Protein AF-A0A2L0EQJ9-F1 (afdb_monomer_lite)

Sequence (248 aa):
MATSSDDKDRHDPGTDDTSSDEADARNAHNADDATTEGEGERRAAATAPSAPSRPTKQAGAARRAAGRKPGARPRAPAQQQSGSLGKSMILFLIIIGGLAGAFAYFGREPAGGTAGPKWKTGDKAQVEVTLVSTDIKDLACWSAEEINGRHCAFESPTKGWSKGDADDKKLLRPYTTTDRVQFLAAGLWSEPALTGKLPSARFAVKCTFTVEGRMKRPGIRWSSEGAWLDRADDWYTGLLSDCKLINP

Structure (mmCIF, N/CA/C/O backbone):
data_AF-A0A2L0EQJ9-F1
#
_entry.id   AF-A0A2L0EQJ9-F1
#
loop_
_atom_site.group_PDB
_atom_site.id
_atom_site.type_symbol
_atom_site.label_atom_id
_atom_site.label_alt_id
_atom_site.label_comp_id
_atom_site.label_asym_id
_atom_site.label_entity_id
_atom_site.label_seq_id
_atom_site.pdbx_PDB_ins_code
_atom_site.Cartn_x
_atom_site.Cartn_y
_atom_site.Cartn_z
_atom_site.occupancy
_atom_site.B_iso_or_equiv
_atom_site.auth_seq_id
_atom_site.auth_comp_id
_atom_site.auth_asym_id
_atom_site.auth_atom_id
_atom_site.pdbx_PDB_model_num
ATOM 1 N N . MET A 1 1 ? 7.958 63.776 32.027 1.00 40.69 1 MET A N 1
ATOM 2 C CA . MET A 1 1 ? 8.497 63.681 33.397 1.00 40.69 1 MET A CA 1
ATOM 3 C C . MET A 1 1 ? 8.666 62.206 33.734 1.00 40.69 1 MET A C 1
ATOM 5 O O . MET A 1 1 ? 7.702 61.478 33.564 1.00 40.69 1 MET A O 1
ATOM 9 N N . ALA A 1 2 ? 9.885 61.852 34.158 1.00 47.81 2 ALA A N 1
ATOM 10 C CA . ALA A 1 2 ? 10.366 60.643 34.847 1.00 47.81 2 ALA A CA 1
ATOM 11 C C . ALA A 1 2 ? 10.279 59.247 34.177 1.00 47.81 2 ALA A C 1
ATOM 13 O O . ALA A 1 2 ? 9.231 58.776 33.756 1.00 47.81 2 ALA A O 1
ATOM 14 N N . THR A 1 3 ? 11.453 58.611 34.154 1.00 69.62 3 THR A N 1
ATOM 15 C CA . THR A 1 3 ? 11.888 57.292 33.662 1.00 69.62 3 THR A CA 1
ATOM 16 C C . THR A 1 3 ? 12.163 56.336 34.837 1.00 69.62 3 THR A C 1
ATOM 18 O O . THR A 1 3 ? 12.564 56.840 35.881 1.00 69.62 3 THR A O 1
ATOM 21 N N . SER A 1 4 ? 12.067 55.010 34.657 1.00 58.78 4 SER A N 1
ATOM 22 C CA . SER A 1 4 ? 12.868 53.941 35.329 1.00 58.78 4 SER A CA 1
ATOM 23 C C . SER A 1 4 ? 12.330 52.592 34.810 1.00 58.78 4 SER A C 1
ATOM 25 O O . SER A 1 4 ? 11.119 52.412 34.847 1.00 58.78 4 SER A O 1
ATOM 27 N N . SER A 1 5 ? 13.041 51.654 34.175 1.00 63.84 5 SER A N 1
ATOM 28 C CA . SER A 1 5 ? 14.388 51.087 34.359 1.00 63.84 5 SER A CA 1
ATOM 29 C C . SER A 1 5 ? 14.567 50.421 35.722 1.00 63.84 5 SER A C 1
ATOM 31 O O . SER A 1 5 ? 14.900 51.108 36.683 1.00 63.84 5 SER A O 1
ATOM 33 N N . ASP A 1 6 ? 14.387 49.099 35.769 1.00 66.69 6 ASP A N 1
ATOM 34 C CA . ASP A 1 6 ? 14.950 48.227 36.801 1.00 66.69 6 ASP A CA 1
ATOM 35 C C . ASP A 1 6 ? 15.586 47.008 36.123 1.00 66.69 6 ASP A C 1
ATOM 37 O O . ASP A 1 6 ? 14.957 46.275 35.359 1.00 66.69 6 ASP A O 1
ATOM 41 N N . ASP A 1 7 ? 16.874 46.881 36.404 1.00 62.53 7 ASP A N 1
ATOM 42 C CA . ASP A 1 7 ? 17.888 45.981 35.879 1.00 62.53 7 ASP A CA 1
ATOM 43 C C . ASP A 1 7 ? 18.586 45.444 37.138 1.00 62.53 7 ASP A C 1
ATOM 45 O O . ASP A 1 7 ? 19.053 46.263 37.940 1.00 62.53 7 ASP A O 1
ATOM 49 N N . LYS A 1 8 ? 18.582 44.122 37.394 1.00 62.00 8 LYS A N 1
ATOM 50 C CA . LYS A 1 8 ? 19.511 43.514 38.369 1.00 62.00 8 LYS A CA 1
ATOM 51 C C . LYS A 1 8 ? 19.626 41.983 38.320 1.00 62.00 8 LYS A C 1
ATOM 53 O O . LYS A 1 8 ? 18.795 41.257 38.857 1.00 62.00 8 LYS A O 1
ATOM 58 N N . ASP A 1 9 ? 20.720 41.545 37.701 1.00 58.91 9 ASP A N 1
ATOM 59 C CA . ASP A 1 9 ? 21.783 40.659 38.215 1.00 58.91 9 ASP A CA 1
ATOM 60 C C . ASP A 1 9 ? 21.461 39.451 39.124 1.00 58.91 9 ASP A C 1
ATOM 62 O O . ASP A 1 9 ? 21.072 39.614 40.281 1.00 58.91 9 ASP A O 1
ATOM 66 N N . ARG A 1 10 ? 21.882 38.251 38.683 1.00 57.88 10 ARG A N 1
ATOM 67 C CA . ARG A 1 10 ? 23.033 37.457 39.218 1.00 57.88 10 ARG A CA 1
ATOM 68 C C . ARG A 1 10 ? 22.971 36.020 38.663 1.00 57.88 10 ARG A C 1
ATOM 70 O O . ARG A 1 10 ? 21.960 35.358 38.829 1.00 57.88 10 ARG A O 1
ATOM 77 N N . HIS A 1 11 ? 23.902 35.561 37.822 1.00 51.22 11 HIS A N 1
ATOM 78 C CA . HIS A 1 11 ? 25.264 35.070 38.113 1.00 51.22 11 HIS A CA 1
ATOM 79 C C . HIS A 1 11 ? 25.293 33.815 39.005 1.00 51.22 11 HIS A C 1
ATOM 81 O O . HIS A 1 11 ? 25.184 33.931 40.222 1.00 51.22 11 HIS A O 1
ATOM 87 N N . ASP A 1 12 ? 25.506 32.650 38.383 1.00 53.62 12 ASP A N 1
ATOM 88 C CA . ASP A 1 12 ? 25.973 31.422 39.037 1.00 53.62 12 ASP A CA 1
ATOM 89 C C . ASP A 1 12 ? 27.193 30.883 38.256 1.00 53.62 12 ASP A C 1
ATOM 91 O O . ASP A 1 12 ? 27.036 30.386 37.134 1.00 53.62 12 ASP A O 1
ATOM 95 N N . PRO A 1 13 ? 28.421 31.110 38.759 1.00 60.44 13 PRO A N 1
ATOM 96 C CA . PRO A 1 13 ? 29.646 30.498 38.269 1.00 60.44 13 PRO A CA 1
ATOM 97 C C . PRO A 1 13 ? 30.173 29.439 39.257 1.00 60.44 13 PRO A C 1
ATOM 99 O O . PRO A 1 13 ? 30.258 29.691 40.457 1.00 60.44 13 PRO A O 1
ATOM 102 N N . GLY A 1 14 ? 30.651 28.307 38.741 1.00 50.22 14 GLY A N 1
ATOM 103 C CA . GLY A 1 14 ? 31.496 27.367 39.495 1.00 50.22 14 GLY A CA 1
ATOM 104 C C . GLY A 1 14 ? 31.258 25.919 39.065 1.00 50.22 14 GLY A C 1
ATOM 105 O O . GLY A 1 14 ? 30.201 25.372 39.348 1.00 50.22 14 GLY A O 1
ATOM 106 N N . THR A 1 15 ? 32.055 25.362 38.147 1.00 52.75 15 THR A N 1
ATOM 107 C CA . THR A 1 15 ? 33.346 24.669 38.385 1.00 52.75 15 THR A CA 1
ATOM 108 C C . THR A 1 15 ? 33.193 23.383 39.195 1.00 52.75 15 THR A C 1
ATOM 110 O O . THR A 1 15 ? 32.779 23.428 40.345 1.00 52.75 15 THR A O 1
ATOM 113 N N . ASP A 1 16 ? 33.550 22.243 38.596 1.00 52.69 16 ASP A N 1
ATOM 114 C CA . ASP A 1 16 ? 34.792 21.560 38.975 1.00 52.69 16 ASP A CA 1
ATOM 115 C C . ASP A 1 16 ? 35.167 20.476 37.950 1.00 52.69 16 ASP A C 1
ATOM 117 O O . ASP A 1 16 ? 34.450 19.506 37.706 1.00 52.69 16 ASP A O 1
ATOM 121 N N . ASP A 1 17 ? 36.323 20.717 37.334 1.00 53.06 17 ASP A N 1
ATOM 122 C CA . ASP A 1 17 ? 37.172 19.757 36.644 1.00 53.06 17 ASP A CA 1
ATOM 123 C C . ASP A 1 17 ? 37.787 18.750 37.638 1.00 53.06 17 ASP A C 1
ATOM 125 O O . ASP A 1 17 ? 37.884 19.008 38.839 1.00 53.06 17 ASP A O 1
ATOM 129 N N . THR A 1 18 ? 38.405 17.709 37.068 1.00 47.97 18 THR A N 1
ATOM 130 C CA . THR A 1 18 ? 39.566 16.937 37.576 1.00 47.97 18 THR A CA 1
ATOM 131 C C . THR A 1 18 ? 39.289 15.541 38.161 1.00 47.97 18 THR A C 1
ATOM 133 O O . THR A 1 18 ? 39.035 15.381 39.348 1.00 47.97 18 THR A O 1
ATOM 136 N N . SER A 1 19 ? 39.536 14.503 37.351 1.00 51.50 19 SER A N 1
ATOM 137 C CA . SER A 1 19 ? 40.609 13.541 37.661 1.00 51.50 19 SER A CA 1
ATOM 138 C C . SER A 1 19 ? 41.071 12.815 36.392 1.00 51.50 19 SER A C 1
ATOM 140 O O . SER A 1 19 ? 40.348 11.998 35.818 1.00 51.50 19 SER A O 1
ATOM 142 N N . SER A 1 20 ? 42.284 13.156 35.970 1.00 57.66 20 SER A N 1
ATOM 143 C CA . SER A 1 20 ? 43.160 12.358 35.113 1.00 57.66 20 SER A CA 1
ATOM 144 C C . SER A 1 20 ? 43.755 11.179 35.901 1.00 57.66 20 SER A C 1
ATOM 146 O O . SER A 1 20 ? 43.539 11.090 37.108 1.00 57.66 20 SER A O 1
ATOM 148 N N . ASP A 1 21 ? 44.551 10.363 35.199 1.00 50.53 21 ASP A N 1
ATOM 149 C CA . ASP A 1 21 ? 45.479 9.316 35.678 1.00 50.53 21 ASP A CA 1
ATOM 150 C C . ASP A 1 21 ? 44.894 7.893 35.624 1.00 50.53 21 ASP A C 1
ATOM 152 O O . ASP A 1 21 ? 43.773 7.639 36.042 1.00 50.53 21 ASP A O 1
ATOM 156 N N . GLU A 1 22 ? 45.576 6.859 35.140 1.00 51.00 22 GLU A N 1
ATOM 157 C CA . GLU A 1 22 ? 46.773 6.715 34.315 1.00 51.00 22 GLU A CA 1
ATOM 158 C C . GLU A 1 22 ? 46.780 5.249 33.833 1.00 51.00 22 GLU A C 1
ATOM 160 O O . GLU A 1 22 ? 46.111 4.386 34.398 1.00 51.00 22 GLU A O 1
ATOM 165 N N . ALA A 1 23 ? 47.529 5.013 32.761 1.00 49.38 23 ALA A N 1
ATOM 166 C CA . ALA A 1 23 ? 48.146 3.767 32.318 1.00 49.38 23 ALA A CA 1
ATOM 167 C C . ALA A 1 23 ? 47.854 2.448 33.073 1.00 49.38 23 ALA A C 1
ATOM 169 O O . ALA A 1 23 ? 48.249 2.271 34.221 1.00 49.38 23 ALA A O 1
ATOM 170 N N . ASP A 1 24 ? 47.436 1.427 32.316 1.00 52.66 24 ASP A N 1
ATOM 171 C CA . ASP A 1 24 ? 48.115 0.139 32.447 1.00 52.66 24 ASP A CA 1
ATOM 172 C C . ASP A 1 24 ? 48.315 -0.538 31.091 1.00 52.66 24 ASP A C 1
ATOM 174 O O . ASP A 1 24 ? 47.434 -0.607 30.230 1.00 52.66 24 ASP A O 1
ATOM 178 N N . ALA A 1 25 ? 49.551 -0.970 30.892 1.00 53.16 25 ALA A N 1
ATOM 179 C CA . ALA A 1 25 ? 50.074 -1.542 29.674 1.00 53.16 25 ALA A CA 1
ATOM 180 C C . ALA A 1 25 ? 50.278 -3.050 29.859 1.00 53.16 25 ALA A C 1
ATOM 182 O O . ALA A 1 25 ? 50.540 -3.522 30.957 1.00 53.16 25 ALA A O 1
ATOM 183 N N . ARG A 1 26 ? 50.355 -3.749 28.719 1.00 48.38 26 ARG A N 1
ATOM 184 C CA . ARG A 1 26 ? 50.925 -5.097 28.519 1.00 48.38 26 ARG A CA 1
ATOM 185 C C . ARG A 1 26 ? 49.984 -6.272 28.812 1.00 48.38 26 ARG A C 1
ATOM 187 O O . ARG A 1 26 ? 49.865 -6.740 29.934 1.00 48.38 26 ARG A O 1
ATOM 194 N N . ASN A 1 27 ? 49.537 -6.919 27.736 1.00 49.50 27 ASN A N 1
ATOM 195 C CA . ASN A 1 27 ? 50.067 -8.259 27.491 1.00 49.50 27 ASN A CA 1
ATOM 196 C C . ASN A 1 27 ? 50.068 -8.597 25.995 1.00 49.50 27 ASN A C 1
ATOM 198 O O . ASN A 1 27 ? 49.025 -8.753 25.365 1.00 49.50 27 ASN A O 1
ATOM 202 N N . ALA A 1 28 ? 51.274 -8.687 25.444 1.00 52.41 28 ALA A N 1
ATOM 203 C CA . ALA A 1 28 ? 51.570 -9.289 24.159 1.00 52.41 28 ALA A CA 1
ATOM 204 C C . ALA A 1 28 ? 52.275 -10.617 24.445 1.00 52.41 28 ALA A C 1
ATOM 206 O O . ALA A 1 28 ? 53.326 -10.597 25.074 1.00 52.41 28 ALA A O 1
ATOM 207 N N . HIS A 1 29 ? 51.675 -11.729 24.018 1.00 49.00 29 HIS A N 1
ATOM 208 C CA . HIS A 1 29 ? 52.313 -12.923 23.446 1.00 49.00 29 HIS A CA 1
ATOM 209 C C . HIS A 1 29 ? 51.374 -14.125 23.578 1.00 49.00 29 HIS A C 1
ATOM 211 O O . HIS A 1 29 ? 51.118 -14.611 24.672 1.00 49.00 29 HIS A O 1
ATOM 217 N N . ASN A 1 30 ? 50.887 -14.612 22.441 1.00 49.47 30 ASN A N 1
ATOM 218 C CA . ASN A 1 30 ? 51.245 -15.946 21.969 1.00 49.47 30 ASN A CA 1
ATOM 219 C C . ASN A 1 30 ? 50.987 -15.981 20.460 1.00 49.47 30 ASN A C 1
ATOM 221 O O . ASN A 1 30 ? 49.848 -15.987 19.996 1.00 49.47 30 ASN A O 1
ATOM 225 N N . ALA A 1 31 ? 52.092 -15.873 19.724 1.00 51.72 31 ALA A N 1
ATOM 226 C CA . ALA A 1 31 ? 52.231 -16.453 18.401 1.00 51.72 31 ALA A CA 1
ATOM 227 C C . ALA A 1 31 ? 52.540 -17.951 18.578 1.00 51.72 31 ALA A C 1
ATOM 229 O O . ALA A 1 31 ? 52.795 -18.379 19.704 1.00 51.72 31 ALA A O 1
ATOM 230 N N . ASP A 1 32 ? 52.563 -18.673 17.457 1.00 48.16 32 ASP A N 1
ATOM 231 C CA . ASP A 1 32 ? 52.900 -20.097 17.301 1.00 48.16 32 ASP A CA 1
ATOM 232 C C . ASP A 1 32 ? 51.659 -20.998 17.498 1.00 48.16 32 ASP A C 1
ATOM 234 O O . ASP A 1 32 ? 50.932 -20.878 18.476 1.00 48.16 32 ASP A O 1
ATOM 238 N N . ASP A 1 33 ? 51.281 -21.926 16.622 1.00 44.38 33 ASP A N 1
ATOM 239 C CA . ASP A 1 33 ? 51.911 -22.525 15.447 1.00 44.38 33 ASP A CA 1
ATOM 240 C C . ASP A 1 33 ? 50.846 -23.422 14.760 1.00 44.38 33 ASP A C 1
ATOM 242 O O . ASP A 1 33 ? 49.783 -23.676 15.331 1.00 44.38 33 ASP A O 1
ATOM 246 N N . ALA A 1 34 ? 51.192 -23.977 13.599 1.00 50.22 34 ALA A N 1
ATOM 247 C CA . ALA A 1 34 ? 50.579 -25.118 12.911 1.00 50.22 34 ALA A CA 1
ATOM 248 C C . ALA A 1 34 ? 49.456 -24.831 11.896 1.00 50.22 34 ALA A C 1
ATOM 250 O O . ALA A 1 34 ? 48.262 -25.049 12.102 1.00 50.22 34 ALA A O 1
ATOM 251 N N . THR A 1 35 ? 49.918 -24.442 10.708 1.00 45.31 35 THR A N 1
ATOM 252 C CA . THR A 1 35 ? 49.674 -25.170 9.451 1.00 45.31 35 THR A CA 1
ATOM 253 C C . THR A 1 35 ? 48.881 -26.480 9.573 1.00 45.31 35 THR A C 1
ATOM 255 O O . THR A 1 35 ? 49.312 -27.453 10.188 1.00 45.31 35 THR A O 1
ATOM 258 N N . THR A 1 36 ? 47.770 -26.578 8.844 1.00 43.69 36 THR A N 1
ATOM 259 C CA . THR A 1 36 ? 47.333 -27.858 8.272 1.00 43.69 36 THR A CA 1
ATOM 260 C C . THR A 1 36 ? 46.805 -27.601 6.870 1.00 43.69 36 THR A C 1
ATOM 262 O O . THR A 1 36 ? 45.656 -27.214 6.664 1.00 43.69 36 THR A O 1
ATOM 265 N N . GLU A 1 37 ? 47.697 -27.798 5.904 1.00 45.12 37 GLU A N 1
ATOM 266 C CA . GLU A 1 37 ? 47.323 -28.173 4.550 1.00 45.12 37 GLU A CA 1
ATOM 267 C C . GLU A 1 37 ? 46.537 -29.486 4.621 1.00 45.12 37 GLU A C 1
ATOM 269 O O . GLU A 1 37 ? 46.950 -30.451 5.264 1.00 45.12 37 GLU A O 1
ATOM 274 N N . GLY A 1 38 ? 45.376 -29.500 3.979 1.00 39.81 38 GLY A N 1
ATOM 275 C CA . GLY A 1 38 ? 44.508 -30.661 3.866 1.00 39.81 38 GLY A CA 1
ATOM 276 C C . GLY A 1 38 ? 43.953 -30.748 2.456 1.00 39.81 38 GLY A C 1
ATOM 277 O O . GLY A 1 38 ? 42.745 -30.644 2.257 1.00 39.81 38 GLY A O 1
ATOM 278 N N . GLU A 1 39 ? 44.842 -30.921 1.475 1.00 43.06 39 GLU A N 1
ATOM 279 C CA . GLU A 1 39 ? 44.486 -31.579 0.219 1.00 43.06 39 GLU A CA 1
ATOM 280 C C . GLU A 1 39 ? 43.974 -32.987 0.548 1.00 43.06 39 GLU A C 1
ATOM 282 O O . GLU A 1 39 ? 44.702 -33.861 1.016 1.00 43.06 39 GLU A O 1
ATOM 287 N N . GLY A 1 40 ? 42.680 -33.184 0.323 1.00 38.41 40 GLY A N 1
ATOM 288 C CA . GLY A 1 40 ? 41.972 -34.443 0.502 1.00 38.41 40 GLY A CA 1
ATOM 289 C C . GLY A 1 40 ? 41.034 -34.686 -0.669 1.00 38.41 40 GLY A C 1
ATOM 290 O O . GLY A 1 40 ? 39.828 -34.843 -0.501 1.00 38.41 40 GLY A O 1
ATOM 291 N N . GLU A 1 41 ? 41.586 -34.688 -1.879 1.00 46.84 41 GLU A N 1
ATOM 292 C CA . GLU A 1 41 ? 40.913 -35.195 -3.064 1.00 46.84 41 GLU A CA 1
ATOM 293 C C . GLU A 1 41 ? 40.793 -36.726 -2.963 1.00 46.84 41 GLU A C 1
ATOM 295 O O . GLU A 1 41 ? 41.785 -37.438 -3.107 1.00 46.84 41 GLU A O 1
ATOM 300 N N . ARG A 1 42 ? 39.576 -37.247 -2.728 1.00 48.44 42 ARG A N 1
ATOM 301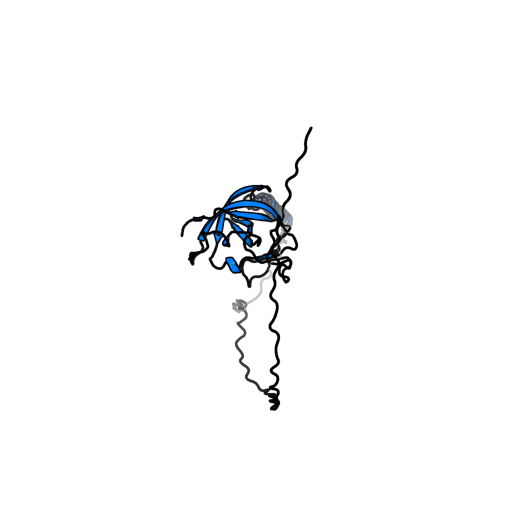 C CA . ARG A 1 42 ? 39.040 -38.450 -3.405 1.00 48.44 42 ARG A CA 1
ATOM 302 C C . ARG A 1 42 ? 37.597 -38.783 -3.002 1.00 48.44 42 ARG A C 1
ATOM 304 O O . ARG A 1 42 ? 37.323 -39.314 -1.936 1.00 48.44 42 ARG A O 1
ATOM 311 N N . ARG A 1 43 ? 36.719 -38.574 -3.989 1.00 47.16 43 ARG A N 1
ATOM 312 C CA . ARG A 1 43 ? 35.639 -39.466 -4.459 1.00 47.16 43 ARG A CA 1
ATOM 313 C C . ARG A 1 43 ? 34.767 -40.177 -3.412 1.00 47.16 43 ARG A C 1
ATOM 315 O O . ARG A 1 43 ? 35.119 -41.247 -2.932 1.00 47.16 43 ARG A O 1
ATOM 322 N N . ALA A 1 44 ? 33.497 -39.778 -3.386 1.00 45.72 44 ALA A N 1
ATOM 323 C CA . ALA A 1 44 ? 32.407 -40.729 -3.592 1.00 45.72 44 ALA A CA 1
ATOM 324 C C . ALA A 1 44 ? 31.263 -40.061 -4.366 1.00 45.72 44 ALA A C 1
ATOM 326 O O . ALA A 1 44 ? 30.647 -39.100 -3.918 1.00 45.72 44 ALA A O 1
ATOM 327 N N . ALA A 1 45 ? 31.029 -40.579 -5.567 1.00 50.25 45 ALA A N 1
ATOM 328 C CA . ALA A 1 45 ? 29.905 -40.251 -6.416 1.00 50.25 45 ALA A CA 1
ATOM 329 C C . ALA A 1 45 ? 28.625 -40.908 -5.875 1.00 50.25 45 ALA A C 1
ATOM 331 O O . ALA A 1 45 ? 28.607 -42.108 -5.618 1.00 50.25 45 ALA A O 1
ATOM 332 N N . ALA A 1 46 ? 27.544 -40.140 -5.794 1.00 47.38 46 ALA A N 1
ATOM 333 C CA . ALA A 1 46 ? 26.169 -40.628 -5.699 1.00 47.38 46 ALA A CA 1
ATOM 334 C C . ALA A 1 46 ? 25.312 -39.617 -6.479 1.00 47.38 46 ALA A C 1
ATOM 336 O O . ALA A 1 46 ? 24.976 -38.555 -5.977 1.00 47.38 46 ALA A O 1
ATOM 337 N N . THR A 1 47 ? 25.218 -39.722 -7.805 1.00 51.94 47 THR A N 1
ATOM 338 C CA . THR A 1 47 ? 24.290 -40.590 -8.552 1.00 51.94 47 THR A CA 1
ATOM 339 C C . THR A 1 47 ? 22.917 -40.700 -7.889 1.00 51.94 47 THR A C 1
ATOM 341 O O . THR A 1 47 ? 22.696 -41.558 -7.042 1.00 51.94 47 THR A O 1
ATOM 344 N N . ALA A 1 48 ? 21.986 -39.851 -8.317 1.00 50.81 48 ALA A N 1
ATOM 345 C CA . ALA A 1 48 ? 20.552 -40.011 -8.101 1.00 50.81 48 ALA A CA 1
ATOM 346 C C . ALA A 1 48 ? 19.802 -39.325 -9.263 1.00 50.81 48 ALA A C 1
ATOM 348 O O . ALA A 1 48 ? 20.324 -38.376 -9.848 1.00 50.81 48 ALA A O 1
ATOM 349 N N . PRO A 1 49 ? 18.654 -39.864 -9.697 1.00 53.75 49 PRO A N 1
ATOM 350 C CA . PRO A 1 49 ? 18.525 -40.351 -11.067 1.00 53.75 49 PRO A CA 1
ATOM 351 C C . PRO A 1 49 ? 17.763 -39.413 -12.002 1.00 53.75 49 PRO A C 1
ATOM 353 O O . PRO A 1 49 ? 16.779 -38.779 -11.627 1.00 53.75 49 PRO A O 1
ATOM 356 N N . SER A 1 50 ? 18.171 -39.454 -13.270 1.00 54.31 50 SER A N 1
ATOM 357 C CA . SER A 1 50 ? 17.412 -39.022 -14.439 1.00 54.31 50 SER A CA 1
ATOM 358 C C . SER A 1 50 ? 15.993 -39.598 -14.409 1.00 54.31 50 SER A C 1
ATOM 360 O O . SER A 1 50 ? 15.805 -40.809 -14.536 1.00 54.31 50 SER A O 1
ATOM 362 N N . ALA A 1 51 ? 14.991 -38.732 -14.250 1.00 49.88 51 ALA A N 1
ATOM 363 C CA . ALA A 1 51 ? 13.593 -39.121 -14.362 1.00 49.88 51 ALA A CA 1
ATOM 364 C C . ALA A 1 51 ? 13.152 -39.130 -15.844 1.00 49.88 51 ALA A C 1
ATOM 366 O O . ALA A 1 51 ? 13.548 -38.252 -16.614 1.00 49.88 51 ALA A O 1
ATOM 367 N N . PRO A 1 52 ? 12.371 -40.142 -16.259 1.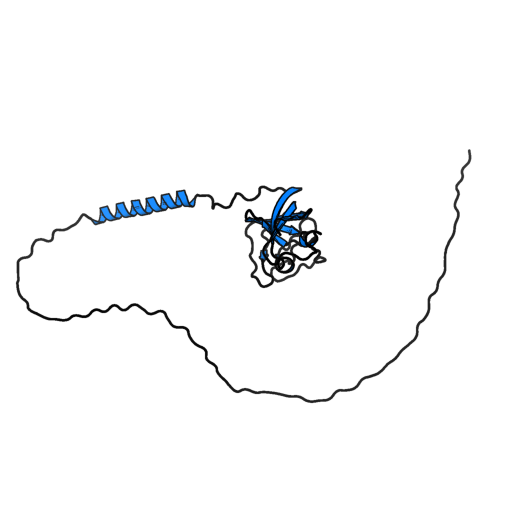00 57.34 52 PRO A N 1
ATOM 368 C CA . PRO A 1 52 ? 12.353 -40.646 -17.626 1.00 57.34 52 PRO A CA 1
ATOM 369 C C . PRO A 1 52 ? 11.415 -39.900 -18.581 1.00 57.34 52 PRO A C 1
ATOM 371 O O . PRO A 1 52 ? 10.290 -39.521 -18.253 1.00 57.34 52 PRO A O 1
ATOM 374 N N . SER A 1 53 ? 11.890 -39.802 -19.821 1.00 51.66 53 SER A N 1
ATOM 375 C CA . SER A 1 53 ? 11.172 -39.416 -21.030 1.00 51.66 53 SER A CA 1
ATOM 376 C C . SER A 1 53 ? 9.839 -40.156 -21.169 1.00 51.66 53 SER A C 1
ATOM 378 O O . SER A 1 53 ? 9.768 -41.385 -21.139 1.00 51.66 53 SER A O 1
ATOM 380 N N . ARG A 1 54 ? 8.770 -39.381 -21.352 1.00 55.53 54 ARG A N 1
ATOM 381 C CA . ARG A 1 54 ? 7.403 -39.868 -21.554 1.00 55.53 54 ARG A CA 1
ATOM 382 C C . ARG A 1 54 ? 7.305 -40.642 -22.887 1.00 55.53 54 ARG A C 1
ATOM 384 O O . ARG A 1 54 ? 7.818 -40.156 -23.895 1.00 55.53 54 ARG A O 1
ATOM 391 N N . PRO A 1 55 ? 6.654 -41.819 -22.919 1.00 58.75 55 PRO A N 1
ATOM 392 C CA . PRO A 1 55 ? 6.721 -42.744 -24.046 1.00 58.75 55 PRO A CA 1
ATOM 393 C C . PRO A 1 55 ? 5.873 -42.304 -25.245 1.00 58.75 55 PRO A C 1
ATOM 395 O O . PRO A 1 55 ? 4.681 -42.008 -25.135 1.00 58.75 55 PRO A O 1
ATOM 398 N N . THR A 1 56 ? 6.504 -42.342 -26.415 1.00 52.69 56 THR A N 1
ATOM 399 C CA . THR A 1 56 ? 5.898 -42.245 -27.743 1.00 52.69 56 THR A CA 1
ATOM 400 C C . THR A 1 56 ? 4.982 -43.447 -27.975 1.00 52.69 56 THR A C 1
ATOM 402 O O . THR A 1 56 ? 5.410 -44.600 -27.931 1.00 52.69 56 THR A O 1
ATOM 405 N N . LYS A 1 57 ? 3.700 -43.186 -28.229 1.00 59.03 57 LYS A N 1
ATOM 406 C CA . LYS A 1 57 ? 2.680 -44.206 -28.486 1.00 59.03 57 LYS A CA 1
ATOM 407 C C . LYS A 1 57 ? 2.860 -44.765 -29.906 1.00 59.03 57 LYS A C 1
ATOM 409 O O . LYS A 1 57 ? 2.326 -44.219 -30.865 1.00 59.03 57 LYS A O 1
ATOM 414 N N . GLN A 1 58 ? 3.629 -45.846 -30.039 1.00 53.31 58 GLN A N 1
ATOM 415 C CA . GLN A 1 58 ? 3.576 -46.730 -31.205 1.00 53.31 58 GLN A CA 1
ATOM 416 C C . GLN A 1 58 ? 2.285 -47.552 -31.142 1.00 53.31 58 GLN A C 1
ATOM 418 O O . GLN A 1 58 ? 2.064 -48.303 -30.196 1.00 53.31 58 GLN A O 1
ATOM 423 N N . ALA A 1 59 ? 1.451 -47.441 -32.171 1.00 52.88 59 ALA A N 1
ATOM 424 C CA . ALA A 1 59 ? 0.411 -48.416 -32.464 1.00 52.88 59 ALA A CA 1
ATOM 425 C C . ALA A 1 59 ? 0.701 -48.999 -33.848 1.00 52.88 59 ALA A C 1
ATOM 427 O O . ALA A 1 59 ? 0.290 -48.460 -34.872 1.00 52.88 59 ALA A O 1
ATOM 428 N N . GLY A 1 60 ? 1.470 -50.086 -33.860 1.00 43.00 60 GLY A N 1
ATOM 429 C CA . GLY A 1 60 ? 1.555 -51.000 -34.988 1.00 43.00 60 GLY A CA 1
ATOM 430 C C . GLY A 1 60 ? 0.551 -52.129 -34.783 1.00 43.00 60 GLY A C 1
ATOM 431 O O . GLY A 1 60 ? 0.622 -52.842 -33.787 1.00 43.00 60 GLY A O 1
ATOM 432 N N . ALA A 1 61 ? -0.363 -52.310 -35.731 1.00 53.44 61 ALA A N 1
ATOM 433 C CA . ALA A 1 61 ? -1.122 -53.543 -35.884 1.00 53.44 61 ALA A CA 1
ATOM 434 C C . ALA A 1 61 ? -0.790 -54.125 -37.259 1.00 53.44 61 ALA A C 1
ATOM 436 O O . ALA A 1 61 ? -1.161 -53.585 -38.299 1.00 53.44 61 ALA A O 1
ATOM 437 N N . ALA A 1 62 ? -0.037 -55.219 -37.242 1.00 54.16 62 ALA A N 1
ATOM 438 C CA . ALA A 1 62 ? 0.237 -56.044 -38.402 1.00 54.16 62 ALA A CA 1
ATOM 439 C C . ALA A 1 62 ? -0.960 -56.953 -38.703 1.00 54.16 62 ALA A C 1
ATOM 441 O O . ALA A 1 62 ? -1.540 -57.522 -37.781 1.00 54.16 62 ALA A O 1
ATOM 442 N N . ARG A 1 63 ? -1.242 -57.191 -39.989 1.00 54.66 63 ARG A N 1
ATOM 443 C CA . ARG A 1 63 ? -1.705 -58.492 -40.503 1.00 54.66 63 ARG A CA 1
ATOM 444 C C . ARG A 1 63 ? -1.387 -58.602 -41.996 1.00 54.66 63 ARG A C 1
ATOM 446 O O . ARG A 1 63 ? -1.810 -57.783 -42.803 1.00 54.66 63 ARG A O 1
ATOM 453 N N . ARG A 1 64 ? -0.597 -59.624 -42.333 1.00 51.94 64 ARG A N 1
ATOM 454 C CA . ARG A 1 64 ? -0.329 -60.113 -43.694 1.00 51.94 64 ARG A CA 1
ATOM 455 C C . ARG A 1 64 ? -1.485 -61.011 -44.147 1.00 51.94 64 ARG A C 1
ATOM 457 O O . ARG A 1 64 ? -1.974 -61.777 -43.324 1.00 51.94 64 ARG A O 1
ATOM 464 N N . ALA A 1 65 ? -1.796 -61.023 -45.443 1.00 45.03 65 ALA A N 1
ATOM 465 C CA . ALA A 1 65 ? -1.835 -62.243 -46.265 1.00 45.03 65 ALA A CA 1
ATOM 466 C C . ALA A 1 65 ? -2.090 -61.901 -47.743 1.00 45.03 65 ALA A C 1
ATOM 468 O O . ALA A 1 65 ? -2.882 -61.027 -48.077 1.00 45.03 65 ALA A O 1
ATOM 469 N N . ALA A 1 66 ? -1.365 -62.604 -48.609 1.00 52.53 66 ALA A N 1
ATOM 470 C CA . ALA A 1 66 ? -1.358 -62.491 -50.059 1.00 52.53 66 ALA A CA 1
ATOM 471 C C . ALA A 1 66 ? -2.561 -63.185 -50.723 1.00 52.53 66 ALA A C 1
ATOM 473 O O . ALA A 1 66 ? -3.075 -64.165 -50.190 1.00 52.53 66 ALA A O 1
ATOM 474 N N . GLY A 1 67 ? -2.921 -62.765 -51.945 1.00 46.44 67 GLY A N 1
ATOM 475 C CA . GLY A 1 67 ? -3.736 -63.601 -52.834 1.00 46.44 67 GLY A CA 1
ATOM 476 C C . GLY A 1 67 ? -4.378 -62.918 -54.048 1.00 46.44 67 GLY A C 1
ATOM 477 O O . GLY A 1 67 ? -5.437 -62.326 -53.921 1.00 46.44 67 GLY A O 1
ATOM 478 N N . ARG A 1 68 ? -3.778 -63.155 -55.229 1.00 43.94 68 ARG A N 1
ATOM 479 C CA . ARG A 1 68 ? -4.368 -63.229 -56.593 1.00 43.94 68 ARG A CA 1
ATOM 480 C C . ARG A 1 68 ? -4.916 -61.966 -57.308 1.00 43.94 68 ARG A C 1
ATOM 482 O O . ARG A 1 68 ? -5.984 -61.449 -57.017 1.00 43.94 68 ARG A O 1
ATOM 489 N N . LYS A 1 69 ? -4.206 -61.602 -58.393 1.00 46.12 69 LYS A N 1
ATOM 490 C CA . LYS A 1 69 ? -4.713 -61.000 -59.659 1.00 46.12 69 LYS A CA 1
ATOM 491 C C . LYS A 1 69 ? -5.534 -62.057 -60.457 1.00 46.12 69 LYS A C 1
ATOM 493 O O . LYS A 1 69 ? -5.436 -63.221 -60.062 1.00 46.12 69 LYS A O 1
ATOM 498 N N . PRO A 1 70 ? -6.193 -61.780 -61.615 1.00 58.25 70 PRO A N 1
ATOM 499 C CA . PRO A 1 70 ? -6.347 -60.530 -62.388 1.00 58.25 70 PRO A CA 1
ATOM 500 C C . PRO A 1 70 ? -7.797 -60.232 -62.865 1.00 58.25 70 PRO A C 1
ATOM 502 O O . PRO A 1 70 ? -8.642 -61.116 -62.946 1.00 58.25 70 PRO A O 1
ATOM 505 N N . GLY A 1 71 ? -8.073 -58.994 -63.291 1.00 45.59 71 GLY A N 1
ATOM 506 C CA . GLY A 1 71 ? -9.319 -58.668 -63.994 1.00 45.59 71 GLY A CA 1
ATOM 507 C C . GLY A 1 71 ? -9.318 -57.255 -64.565 1.00 45.59 71 GLY A C 1
ATOM 508 O O . GLY A 1 71 ? -9.698 -56.308 -63.884 1.00 45.59 71 GLY A O 1
ATOM 509 N N . ALA A 1 72 ? -8.872 -57.112 -65.813 1.00 58.75 72 ALA A N 1
ATOM 510 C CA . ALA A 1 72 ? -9.004 -55.877 -66.574 1.00 58.75 72 ALA A CA 1
ATOM 511 C C . ALA A 1 72 ? -10.488 -55.624 -66.890 1.00 58.75 72 ALA A C 1
ATOM 513 O O . ALA A 1 72 ? -11.134 -56.439 -67.549 1.00 58.75 72 ALA A O 1
ATOM 514 N N . ARG A 1 73 ? -11.021 -54.489 -66.427 1.00 59.41 73 ARG A N 1
ATOM 515 C CA . ARG A 1 73 ? -12.308 -53.937 -66.867 1.00 59.41 73 ARG A CA 1
ATOM 516 C C . ARG A 1 73 ? -12.161 -52.445 -67.187 1.00 59.41 73 ARG A C 1
ATOM 518 O O . ARG A 1 73 ? -11.300 -51.781 -66.608 1.00 59.41 73 ARG A O 1
ATOM 525 N N . PRO A 1 74 ? -12.935 -51.953 -68.166 1.00 54.47 74 PRO A N 1
ATOM 526 C CA . PRO A 1 74 ? -12.639 -50.731 -68.895 1.00 54.47 74 PRO A CA 1
ATOM 527 C C . PRO A 1 74 ? -12.815 -49.468 -68.051 1.00 54.47 74 PRO A C 1
ATOM 529 O O . PRO A 1 74 ? -13.677 -49.365 -67.181 1.00 54.47 74 PRO A O 1
ATOM 532 N N . ARG A 1 75 ? -11.943 -48.510 -68.361 1.00 58.81 75 ARG A N 1
ATOM 533 C CA . ARG A 1 75 ? -11.790 -47.179 -67.778 1.00 58.81 75 ARG A CA 1
ATOM 534 C C . ARG A 1 75 ? -13.102 -46.394 -67.910 1.00 58.81 75 ARG A C 1
ATOM 536 O O . ARG A 1 75 ? -13.446 -45.955 -69.003 1.00 58.81 75 ARG A O 1
ATOM 543 N N . ALA A 1 76 ? -13.819 -46.212 -66.802 1.00 59.88 76 ALA A N 1
ATOM 544 C CA . ALA A 1 76 ? -14.859 -45.192 -66.717 1.00 59.88 76 ALA A CA 1
ATOM 545 C C . ALA A 1 76 ? -14.192 -43.801 -66.753 1.00 59.88 76 ALA A C 1
ATOM 547 O O . ALA A 1 76 ? -13.116 -43.634 -66.164 1.00 59.88 76 ALA A O 1
ATOM 548 N N . PRO A 1 77 ? -14.771 -42.814 -67.458 1.00 56.25 77 PRO A N 1
ATOM 549 C CA . PRO A 1 77 ? -14.200 -41.478 -67.538 1.00 56.25 77 PRO A CA 1
ATOM 550 C C . PRO A 1 77 ? -14.133 -40.860 -66.140 1.00 56.25 77 PRO A C 1
ATOM 552 O O . PRO A 1 77 ? -15.088 -40.925 -65.366 1.00 56.25 77 PRO A O 1
ATOM 555 N N . ALA A 1 78 ? -12.978 -40.278 -65.818 1.00 59.25 78 ALA A N 1
ATOM 556 C CA . ALA A 1 78 ? -12.762 -39.547 -64.583 1.00 59.25 78 ALA A CA 1
ATOM 557 C C . ALA A 1 78 ? -13.812 -38.434 -64.472 1.00 59.25 78 ALA A C 1
ATOM 559 O O . ALA A 1 78 ? -13.769 -37.461 -65.226 1.00 59.25 78 ALA A O 1
ATOM 560 N N . GLN A 1 79 ? -14.754 -38.572 -63.536 1.00 57.62 79 GLN A N 1
ATOM 561 C CA . GLN A 1 79 ? -15.561 -37.441 -63.106 1.00 57.62 79 GLN A CA 1
ATOM 562 C C . GLN A 1 79 ? -14.610 -36.443 -62.455 1.00 57.62 79 GLN A C 1
ATOM 564 O O . GLN A 1 79 ? -14.179 -36.611 -61.315 1.00 57.62 79 GLN A O 1
ATOM 569 N N . GLN A 1 80 ? -14.247 -35.413 -63.213 1.00 55.50 80 GLN A N 1
ATOM 570 C CA . GLN A 1 80 ? -13.627 -34.224 -62.669 1.00 55.50 80 GLN A CA 1
ATOM 571 C C . GLN A 1 80 ? -14.618 -33.615 -61.676 1.00 55.50 80 GLN A C 1
ATOM 573 O O . GLN A 1 80 ? -15.530 -32.886 -62.059 1.00 55.50 80 GLN A O 1
ATOM 578 N N . GLN A 1 81 ? -14.443 -33.895 -60.384 1.00 54.75 81 GLN A N 1
ATOM 579 C CA . GLN A 1 81 ? -15.031 -33.096 -59.308 1.00 54.75 81 GLN A CA 1
ATOM 580 C C . GLN A 1 81 ? -14.292 -31.745 -59.219 1.00 54.75 81 GLN A C 1
ATOM 582 O O . GLN A 1 81 ? -13.784 -31.339 -58.176 1.00 54.75 81 GLN A O 1
ATOM 587 N N . SER A 1 82 ? -14.220 -31.034 -60.347 1.00 54.47 82 SER A N 1
ATOM 588 C CA . SER A 1 82 ? -13.812 -29.635 -60.425 1.00 54.47 82 SER A CA 1
ATOM 589 C C . SER A 1 82 ? -14.980 -28.790 -59.940 1.00 54.47 82 SER A C 1
ATOM 591 O O . SER A 1 82 ? -15.814 -28.345 -60.720 1.00 54.47 82 SER A O 1
ATOM 593 N N . GLY A 1 83 ? -15.087 -28.614 -58.625 1.00 58.34 83 GLY A N 1
ATOM 594 C CA . GLY A 1 83 ? -16.122 -27.731 -58.083 1.00 58.34 83 GLY A CA 1
ATOM 595 C C . GLY A 1 83 ? -16.186 -27.561 -56.569 1.00 58.34 83 GLY A C 1
ATOM 596 O O . GLY A 1 83 ? -17.100 -26.891 -56.097 1.00 58.34 83 GLY A O 1
ATOM 597 N N . SER A 1 84 ? -15.266 -28.141 -55.787 1.00 54.50 84 SER A N 1
ATOM 598 C CA . SER A 1 84 ? -15.388 -28.134 -54.316 1.00 54.50 84 SER A CA 1
ATOM 599 C C . SER A 1 84 ? -14.369 -27.268 -53.563 1.00 54.50 84 SER A C 1
ATOM 601 O O . SER A 1 84 ? -14.589 -26.978 -52.388 1.00 54.50 84 SER A O 1
ATOM 603 N N . LEU A 1 85 ? -13.282 -26.811 -54.198 1.00 59.16 85 LEU A N 1
ATOM 604 C CA . LEU A 1 85 ? -12.245 -26.022 -53.508 1.00 59.16 85 LEU A CA 1
ATOM 605 C C . LEU A 1 85 ? -12.732 -24.615 -53.106 1.00 59.16 85 LEU A C 1
ATOM 607 O O . LEU A 1 85 ? -12.435 -24.155 -52.006 1.00 59.16 85 LEU A O 1
ATOM 611 N N . GLY A 1 86 ? -13.557 -23.962 -53.934 1.00 60.28 86 GLY A N 1
ATOM 612 C CA . GLY A 1 86 ? -14.060 -22.609 -53.647 1.00 60.28 86 GLY A CA 1
ATOM 613 C C . GLY A 1 86 ? -15.054 -22.545 -52.481 1.00 60.28 86 GLY A C 1
ATOM 614 O O . GLY A 1 86 ? -15.007 -21.619 -51.674 1.00 60.28 86 GLY A O 1
ATOM 615 N N . LYS A 1 87 ? -15.918 -23.560 -52.330 1.00 67.81 87 LYS A N 1
ATOM 616 C CA . LYS A 1 87 ? -16.913 -23.599 -51.241 1.00 67.81 87 LYS A CA 1
ATOM 617 C C . LYS A 1 87 ? -16.264 -23.801 -49.869 1.00 67.81 87 LYS A C 1
ATOM 619 O O . LYS A 1 87 ? -16.718 -23.213 -48.892 1.00 67.81 87 LYS A O 1
ATOM 624 N N . SER A 1 88 ? -15.173 -24.570 -49.807 1.00 78.25 88 SER A N 1
ATOM 625 C CA . SER A 1 88 ? -14.434 -24.787 -48.558 1.00 78.25 88 SER A CA 1
ATOM 626 C C . SER A 1 88 ? -13.687 -23.533 -48.089 1.00 78.25 88 SER A C 1
ATOM 628 O O . SER A 1 88 ? -13.584 -23.306 -46.887 1.00 78.25 88 SER A O 1
ATOM 630 N N . MET A 1 89 ? -13.196 -22.698 -49.012 1.00 85.00 89 MET A N 1
ATOM 631 C CA . MET A 1 89 ? -12.482 -21.464 -48.666 1.00 85.00 89 MET A CA 1
ATOM 632 C C . MET A 1 89 ? -13.426 -20.389 -48.112 1.00 85.00 89 MET A C 1
ATOM 634 O O . MET A 1 89 ? -13.096 -19.728 -47.131 1.00 85.00 89 MET A O 1
ATOM 638 N N . ILE A 1 90 ? -14.628 -20.259 -48.682 1.00 85.75 90 ILE A N 1
ATOM 639 C CA . ILE A 1 90 ? -15.641 -19.310 -48.194 1.00 85.75 90 ILE A CA 1
ATOM 640 C C . ILE A 1 90 ? -16.091 -19.677 -46.773 1.00 85.75 90 ILE A C 1
ATOM 642 O O . ILE A 1 90 ? -16.143 -18.807 -45.908 1.00 85.75 90 ILE A O 1
ATOM 646 N N . LEU A 1 91 ? -16.347 -20.962 -46.496 1.00 87.50 91 LEU A N 1
ATOM 647 C CA . LEU A 1 91 ? -16.724 -21.412 -45.152 1.00 87.50 91 LEU A CA 1
ATOM 648 C C . LEU A 1 91 ? -15.615 -21.132 -44.124 1.00 87.50 91 LEU A C 1
ATOM 650 O O . LEU A 1 91 ? -15.896 -20.668 -43.022 1.00 87.50 91 LEU A O 1
ATOM 654 N N . PHE A 1 92 ? -14.353 -21.359 -44.496 1.00 88.00 92 PHE A N 1
ATOM 655 C CA . PHE A 1 92 ? -13.207 -21.085 -43.631 1.00 88.00 92 PHE A CA 1
ATOM 656 C C . PHE A 1 92 ? -13.071 -19.593 -43.293 1.00 88.00 92 PHE A C 1
ATOM 658 O O . PHE A 1 92 ? -12.861 -19.248 -42.132 1.00 88.00 92 PHE A O 1
ATOM 665 N N . LEU A 1 93 ? -13.265 -18.702 -44.273 1.00 92.56 93 LEU A N 1
A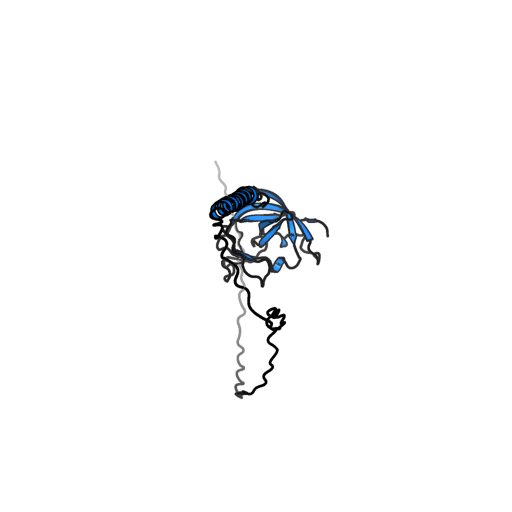TOM 666 C CA . LEU A 1 93 ? -13.243 -17.253 -44.048 1.00 92.56 93 LEU A CA 1
ATOM 667 C C . LEU A 1 93 ? -14.405 -16.779 -43.166 1.00 92.56 93 LEU A C 1
ATOM 669 O O . LEU A 1 93 ? -14.204 -15.896 -42.339 1.00 92.56 93 LEU A O 1
ATOM 673 N N . ILE A 1 94 ? -15.590 -17.384 -43.287 1.00 93.50 94 ILE A N 1
ATOM 674 C CA . ILE A 1 94 ? -16.730 -17.079 -42.408 1.00 93.50 94 ILE A CA 1
ATOM 675 C C . ILE A 1 94 ? -16.438 -17.526 -40.972 1.00 93.50 94 ILE A C 1
ATOM 677 O O . ILE A 1 94 ? -16.716 -16.779 -40.040 1.00 93.50 94 ILE A O 1
ATOM 681 N N . ILE A 1 95 ? -15.845 -18.708 -40.778 1.00 93.06 95 ILE A N 1
ATOM 682 C CA . ILE A 1 95 ? -15.502 -19.206 -39.439 1.00 93.06 95 ILE A CA 1
ATOM 683 C C . ILE A 1 95 ? -14.404 -18.344 -38.809 1.00 93.06 95 ILE A C 1
ATOM 685 O O . ILE A 1 95 ? -14.566 -17.900 -37.676 1.00 93.06 95 ILE A O 1
ATOM 689 N N . ILE A 1 96 ? -13.313 -18.059 -39.528 1.00 93.12 96 ILE A N 1
ATOM 690 C CA . ILE A 1 96 ? -12.232 -17.215 -38.999 1.00 93.12 96 ILE A CA 1
ATOM 691 C C . ILE A 1 96 ? -12.709 -15.783 -38.784 1.00 93.12 96 ILE A C 1
ATOM 693 O O . ILE A 1 96 ? -12.432 -15.214 -37.735 1.00 93.12 96 ILE A O 1
ATOM 697 N N . GLY A 1 97 ? -13.446 -15.204 -39.733 1.00 93.88 97 GLY A N 1
ATOM 698 C CA . GLY A 1 97 ? -14.004 -13.861 -39.600 1.00 93.88 97 GLY A CA 1
ATOM 699 C C . GLY A 1 97 ? -15.007 -13.765 -38.451 1.00 93.88 97 GLY A C 1
ATOM 700 O O . GLY A 1 97 ? -14.959 -12.815 -37.675 1.00 93.88 97 GLY A O 1
ATOM 701 N N . GLY A 1 98 ? -15.859 -14.779 -38.286 1.00 94.06 98 GLY A N 1
ATOM 702 C CA . GLY A 1 98 ? -16.811 -14.882 -37.183 1.00 94.06 98 GLY A CA 1
ATOM 703 C C . GLY A 1 98 ? -16.123 -15.029 -35.828 1.00 94.06 98 GLY A C 1
ATOM 704 O O . GLY A 1 98 ? -16.467 -14.311 -34.893 1.00 94.06 98 GLY A O 1
ATOM 705 N N . LEU A 1 99 ? -15.104 -15.888 -35.724 1.00 92.94 99 LEU A N 1
ATOM 706 C CA . LEU A 1 99 ? -14.306 -16.035 -34.505 1.00 92.94 99 LEU A CA 1
ATOM 707 C C . LEU A 1 99 ? -13.501 -14.771 -34.199 1.00 92.94 99 LEU A C 1
ATOM 709 O O . LEU A 1 99 ? -13.504 -14.327 -33.060 1.00 92.94 99 LEU A O 1
ATOM 713 N N . ALA A 1 100 ? -12.854 -14.154 -35.188 1.00 91.69 100 ALA A N 1
ATOM 714 C CA . ALA A 1 100 ? -12.119 -12.905 -35.004 1.00 91.69 100 ALA A CA 1
ATOM 715 C C . ALA A 1 100 ? -13.051 -11.761 -34.581 1.00 91.69 100 ALA A C 1
ATOM 717 O O . ALA A 1 100 ? -12.706 -10.996 -33.686 1.00 91.69 100 ALA A O 1
ATOM 718 N N . GLY A 1 101 ? -14.251 -11.676 -35.165 1.00 92.19 101 GLY A N 1
ATOM 719 C CA . GLY A 1 101 ? -15.292 -10.739 -34.747 1.00 92.19 101 GLY A CA 1
ATOM 720 C C . GLY A 1 101 ? -15.773 -11.005 -33.320 1.00 92.19 101 GLY A C 1
ATOM 721 O O . GLY A 1 101 ? -15.869 -10.072 -32.528 1.00 92.19 101 GLY A O 1
ATOM 722 N N . ALA A 1 102 ? -15.992 -12.271 -32.958 1.00 86.62 102 ALA A N 1
ATOM 723 C CA . ALA A 1 102 ? -16.356 -12.668 -31.602 1.00 86.62 102 ALA A CA 1
ATOM 724 C C . ALA A 1 102 ? -15.238 -12.349 -30.598 1.00 86.62 102 ALA A C 1
ATOM 726 O O . ALA A 1 102 ? -15.514 -11.734 -29.579 1.00 86.62 102 ALA A O 1
ATOM 727 N N . PHE A 1 103 ? -13.973 -12.659 -30.885 1.00 87.06 103 PHE A N 1
ATOM 728 C CA . PHE A 1 103 ? -12.847 -12.283 -30.024 1.00 87.06 103 PHE A CA 1
ATOM 729 C C . PHE A 1 103 ? -12.630 -10.769 -29.970 1.00 87.06 103 PHE A C 1
ATOM 731 O O . PHE A 1 103 ? -12.258 -10.255 -28.926 1.00 87.06 103 PHE A O 1
ATOM 738 N N . ALA A 1 104 ? -12.897 -10.027 -31.043 1.00 84.94 104 ALA A N 1
ATOM 739 C CA . ALA A 1 104 ? -12.845 -8.569 -31.010 1.00 84.94 104 ALA A CA 1
ATOM 740 C C . ALA A 1 104 ? -14.013 -7.955 -30.222 1.00 84.94 104 ALA A C 1
ATOM 742 O O . ALA A 1 104 ? -13.873 -6.848 -29.714 1.00 84.94 104 ALA A O 1
ATOM 743 N N . TYR A 1 105 ? -15.156 -8.637 -30.127 1.00 83.00 105 TYR A N 1
ATOM 744 C CA . TYR A 1 105 ? -16.323 -8.180 -29.373 1.00 83.00 105 TYR A CA 1
ATOM 745 C C . TYR A 1 105 ? -16.254 -8.601 -27.897 1.00 83.00 105 TYR A C 1
ATOM 747 O O . TYR A 1 105 ? -16.334 -7.753 -27.016 1.00 83.00 105 TYR A O 1
ATOM 755 N N . PHE A 1 106 ? -16.012 -9.883 -27.623 1.00 77.62 106 PHE A N 1
ATOM 756 C CA . PHE A 1 106 ? -15.888 -10.449 -26.276 1.00 77.62 106 PHE A CA 1
ATOM 757 C C . PHE A 1 106 ? -14.511 -10.210 -25.647 1.00 77.62 106 PHE A C 1
ATOM 759 O O . PHE A 1 106 ? -14.409 -10.031 -24.443 1.00 77.62 106 PHE A O 1
ATOM 766 N N . GLY A 1 107 ? -13.439 -10.120 -26.436 1.00 65.56 107 GLY A N 1
ATOM 767 C CA . GLY A 1 107 ? -12.117 -9.705 -25.943 1.00 65.56 107 GLY A CA 1
ATOM 768 C C . GLY A 1 107 ? -11.989 -8.192 -25.738 1.00 65.56 107 GLY A C 1
ATOM 769 O O . GLY A 1 107 ? -10.944 -7.725 -25.292 1.00 65.56 107 GLY A O 1
ATOM 770 N N . ARG A 1 108 ? -13.040 -7.428 -26.071 1.00 60.75 108 ARG A N 1
ATOM 771 C CA . ARG A 1 108 ? -13.202 -6.010 -25.722 1.00 60.75 108 ARG A CA 1
ATOM 772 C C . ARG A 1 108 ? -14.014 -5.790 -24.459 1.00 60.75 108 ARG A C 1
ATOM 774 O O . ARG A 1 108 ? -14.243 -4.628 -24.121 1.00 60.75 108 ARG A O 1
ATOM 781 N N . GLU A 1 109 ? -14.412 -6.844 -23.743 1.00 54.09 109 GLU A N 1
ATOM 782 C CA . GLU A 1 109 ? -14.670 -6.652 -22.322 1.00 54.09 109 GLU A CA 1
ATOM 783 C C . GLU A 1 109 ? -13.425 -5.944 -21.775 1.00 54.09 109 GLU A C 1
ATOM 785 O O . GLU A 1 109 ? -12.324 -6.491 -21.919 1.00 54.09 109 GLU A O 1
ATOM 790 N N . PRO A 1 110 ? -13.538 -4.689 -21.283 1.00 51.22 110 PRO A N 1
ATOM 791 C CA . PRO A 1 110 ? -12.410 -4.064 -20.619 1.00 51.22 110 PRO A CA 1
ATOM 792 C C . PRO A 1 110 ? -12.023 -5.089 -19.578 1.00 51.22 110 PRO A C 1
ATOM 794 O O . PRO A 1 110 ? -12.907 -5.469 -18.808 1.00 51.22 110 PRO A O 1
ATOM 797 N N . ALA A 1 111 ? -10.799 -5.630 -19.672 1.00 52.47 111 ALA A N 1
ATOM 798 C CA . ALA A 1 111 ? -10.323 -6.680 -18.785 1.00 52.47 111 ALA A CA 1
ATOM 799 C C . ALA A 1 111 ? -10.911 -6.371 -17.418 1.00 52.47 111 ALA A C 1
ATOM 801 O O . ALA A 1 111 ? -10.664 -5.269 -16.928 1.00 52.47 111 ALA A O 1
ATOM 802 N N . GLY A 1 112 ? -11.814 -7.236 -16.937 1.00 43.84 112 GLY A N 1
ATOM 803 C CA . GLY A 1 112 ? -12.779 -6.942 -15.873 1.00 43.84 112 GLY A CA 1
ATOM 804 C C . GLY A 1 112 ? -12.140 -6.708 -14.506 1.00 43.84 112 GLY A C 1
ATOM 805 O O . GLY A 1 112 ? -12.687 -7.112 -13.488 1.00 43.84 112 GLY A O 1
ATOM 806 N N . GLY A 1 113 ? -10.958 -6.096 -14.467 1.00 54.75 113 GLY A N 1
ATOM 807 C CA . GLY A 1 113 ? -10.500 -5.283 -13.373 1.00 54.75 113 GLY A CA 1
ATOM 808 C C . GLY A 1 113 ? -11.590 -4.275 -13.074 1.00 54.75 113 GLY A C 1
ATOM 809 O O . GLY A 1 113 ? -11.832 -3.333 -13.829 1.00 54.75 113 GLY A O 1
ATOM 810 N N . THR A 1 114 ? -12.268 -4.530 -11.962 1.00 57.28 114 THR A N 1
ATOM 811 C CA . THR A 1 114 ? -12.914 -3.520 -11.139 1.00 57.28 114 THR A CA 1
ATOM 812 C C . THR A 1 114 ? -12.205 -2.192 -11.357 1.00 57.28 114 THR A C 1
ATOM 814 O O . THR A 1 114 ? -10.999 -2.098 -11.119 1.00 57.28 114 THR A O 1
ATOM 817 N N . ALA A 1 115 ? -12.930 -1.204 -11.897 1.00 68.19 115 ALA A N 1
ATOM 818 C CA . ALA A 1 115 ? -12.386 0.129 -12.101 1.00 68.19 115 ALA A CA 1
ATOM 819 C C . ALA A 1 115 ? -11.666 0.525 -10.809 1.00 68.19 115 ALA A C 1
ATOM 821 O O . ALA A 1 115 ? -12.293 0.545 -9.747 1.00 68.19 115 ALA A O 1
ATOM 822 N N . GLY A 1 116 ? -10.346 0.723 -10.900 1.00 75.31 116 GLY A N 1
ATOM 823 C CA . GLY A 1 116 ? -9.512 0.969 -9.731 1.00 75.31 116 GLY A CA 1
ATOM 824 C C . GLY A 1 116 ? -10.055 2.137 -8.906 1.00 75.31 116 GLY A C 1
ATOM 825 O O . GLY A 1 116 ? -10.827 2.959 -9.422 1.00 75.31 116 GLY A O 1
ATOM 826 N N . PRO A 1 117 ? -9.676 2.234 -7.625 1.00 88.31 117 PRO A N 1
ATOM 827 C CA . PRO A 1 117 ? -10.182 3.294 -6.770 1.00 88.31 117 PRO A CA 1
ATOM 828 C C . PRO A 1 117 ? -9.885 4.657 -7.402 1.00 88.31 117 PRO A C 1
ATOM 830 O O . PRO A 1 117 ? -8.772 4.928 -7.852 1.00 88.31 117 PRO A O 1
ATOM 833 N N . LYS A 1 118 ? -10.885 5.538 -7.432 1.00 90.88 118 LYS A N 1
ATOM 834 C CA . LYS A 1 118 ? -10.732 6.908 -7.939 1.00 90.88 118 LYS A CA 1
ATOM 835 C C . LYS A 1 118 ? -10.322 7.856 -6.814 1.00 90.88 118 LYS A C 1
ATOM 837 O O . LYS A 1 118 ? -11.007 8.843 -6.562 1.00 90.88 118 LYS A O 1
ATOM 842 N N . TRP A 1 119 ? -9.235 7.528 -6.122 1.00 95.88 119 TRP A N 1
ATOM 843 C CA . TRP A 1 119 ? -8.716 8.356 -5.037 1.00 95.88 119 TRP A CA 1
ATOM 844 C C . TRP A 1 119 ? -7.931 9.562 -5.561 1.00 95.88 119 TRP A C 1
ATOM 846 O O . TRP A 1 119 ? -7.309 9.512 -6.630 1.00 95.88 119 TRP A O 1
ATOM 856 N N . LYS A 1 120 ? -7.935 10.640 -4.779 1.00 96.88 120 LYS A N 1
ATOM 857 C CA . LYS A 1 120 ? -7.149 11.858 -4.978 1.00 96.88 120 LYS A CA 1
ATOM 858 C C . LYS A 1 120 ? -6.263 12.107 -3.762 1.00 96.88 120 LYS A C 1
ATOM 860 O O . LYS A 1 120 ? -6.582 11.692 -2.654 1.00 96.88 120 LYS A O 1
ATOM 865 N N . THR A 1 121 ? -5.156 12.814 -3.963 1.00 97.31 121 THR A N 1
ATOM 866 C CA . THR A 1 121 ? -4.328 13.291 -2.851 1.00 97.31 121 THR A CA 1
ATOM 867 C C . THR A 1 121 ? -5.162 14.155 -1.904 1.00 97.31 121 THR A C 1
ATOM 869 O O . THR A 1 121 ? -5.871 15.053 -2.353 1.00 97.31 121 THR A O 1
ATOM 872 N N . GLY A 1 122 ? -5.064 13.881 -0.605 1.00 97.44 122 GLY A N 1
ATOM 873 C CA . GLY A 1 122 ? -5.853 14.499 0.459 1.00 97.44 122 GLY A CA 1
ATOM 874 C C . GLY A 1 122 ? -7.110 13.716 0.848 1.00 97.44 122 GLY A C 1
ATOM 875 O O . GLY A 1 122 ? -7.677 13.990 1.907 1.00 97.44 122 GLY A O 1
ATOM 876 N N . ASP A 1 123 ? -7.537 12.731 0.051 1.00 98.19 123 ASP A N 1
ATOM 877 C CA . ASP A 1 123 ? -8.709 11.921 0.381 1.00 98.19 123 ASP A CA 1
ATOM 878 C C . ASP A 1 123 ? -8.454 11.052 1.619 1.00 98.19 123 ASP A C 1
ATOM 880 O O . ASP A 1 123 ? -7.352 10.544 1.842 1.00 98.19 123 ASP A O 1
ATOM 884 N N . LYS A 1 124 ? -9.518 10.824 2.392 1.00 98.19 124 LYS A N 1
ATOM 885 C CA . LYS A 1 124 ? -9.560 9.807 3.444 1.00 98.19 124 LYS A CA 1
ATOM 886 C C . LYS A 1 124 ? -10.543 8.719 3.039 1.00 98.19 124 LYS A C 1
ATOM 888 O O . LYS A 1 124 ? -11.734 8.989 2.891 1.00 98.19 124 LYS A O 1
ATOM 893 N N . ALA A 1 125 ? -10.055 7.498 2.871 1.00 97.56 125 ALA A N 1
ATOM 894 C CA . ALA A 1 125 ? -10.860 6.344 2.493 1.00 97.56 125 ALA A CA 1
ATOM 895 C C . ALA A 1 125 ? -10.855 5.299 3.610 1.00 97.56 125 ALA A C 1
ATOM 897 O O . ALA A 1 125 ? -9.827 5.047 4.227 1.00 97.56 125 ALA A O 1
ATOM 898 N N . GLN A 1 126 ? -11.996 4.665 3.864 1.00 97.88 126 GLN A N 1
ATOM 899 C CA . GLN A 1 126 ? -12.029 3.458 4.688 1.00 97.88 126 GLN A CA 1
ATOM 900 C C . GLN A 1 126 ? -11.583 2.284 3.824 1.00 97.88 126 GLN A C 1
ATOM 902 O O . GLN A 1 126 ? -12.194 2.022 2.788 1.00 97.88 126 GLN A O 1
ATOM 907 N N . VAL A 1 127 ? -10.526 1.596 4.241 1.00 97.56 127 VAL A N 1
ATOM 908 C CA . VAL A 1 127 ? -9.988 0.429 3.539 1.00 97.56 127 VAL A CA 1
ATOM 909 C C . VAL A 1 127 ? -9.973 -0.773 4.465 1.00 97.56 127 VAL A C 1
ATOM 911 O O . VAL A 1 127 ? -9.751 -0.646 5.668 1.00 97.56 127 VAL A O 1
ATOM 914 N N . GLU A 1 128 ? -10.206 -1.945 3.892 1.00 97.50 128 GLU A N 1
ATOM 915 C CA . GLU A 1 128 ? -10.060 -3.218 4.581 1.00 97.50 128 GLU A CA 1
ATOM 916 C C . GLU A 1 128 ? -8.871 -3.961 3.980 1.00 97.50 128 GLU A C 1
ATOM 918 O O . GLU A 1 128 ? -8.901 -4.334 2.807 1.00 97.50 128 GLU A O 1
ATOM 923 N N . VAL A 1 129 ? -7.806 -4.121 4.762 1.00 97.50 129 VAL A N 1
ATOM 924 C CA . VAL A 1 129 ? -6.533 -4.706 4.327 1.00 97.50 129 VAL A CA 1
ATOM 925 C C . VAL A 1 129 ? -6.447 -6.143 4.815 1.00 97.50 129 VAL A C 1
ATOM 927 O O . VAL A 1 129 ? -6.667 -6.404 5.995 1.00 97.50 129 VAL A O 1
ATOM 930 N N . THR A 1 130 ? -6.112 -7.071 3.918 1.00 96.25 130 THR A N 1
ATOM 931 C CA . THR A 1 130 ? -5.867 -8.477 4.278 1.00 96.25 130 THR A CA 1
ATOM 932 C C . THR A 1 130 ? -4.391 -8.691 4.595 1.00 96.25 130 THR A C 1
ATOM 934 O O . THR A 1 130 ? -3.540 -8.257 3.821 1.00 96.25 130 THR A O 1
ATOM 937 N N . LEU A 1 131 ? -4.099 -9.376 5.702 1.00 96.75 131 LEU A N 1
ATOM 938 C CA . LEU A 1 131 ? -2.749 -9.557 6.238 1.00 96.75 131 LEU A CA 1
ATOM 939 C C . LEU A 1 131 ? -2.507 -10.991 6.724 1.00 96.75 131 LEU A C 1
ATOM 941 O O . LEU A 1 131 ? -3.437 -11.733 7.054 1.00 96.75 131 LEU A O 1
ATOM 945 N N . VAL A 1 132 ? -1.231 -11.348 6.833 1.00 95.81 132 VAL A N 1
ATOM 946 C CA . VAL A 1 132 ? -0.716 -12.409 7.707 1.00 95.81 132 VAL A CA 1
ATOM 947 C C . VAL A 1 132 ? 0.285 -11.826 8.699 1.00 95.81 132 VAL A C 1
ATOM 949 O O . VAL A 1 132 ? 0.881 -10.780 8.469 1.00 95.81 132 VAL A O 1
ATOM 952 N N . SER A 1 133 ? 0.514 -12.509 9.817 1.00 95.12 133 SER A N 1
ATOM 953 C CA . SER A 1 133 ? 1.412 -12.012 10.869 1.00 95.12 133 SER A CA 1
ATOM 954 C C . SER A 1 133 ? 2.868 -11.824 10.416 1.00 95.12 133 SER A C 1
ATOM 956 O O . SER A 1 133 ? 3.581 -11.005 10.990 1.00 95.12 133 SER A O 1
ATOM 958 N N . THR A 1 134 ? 3.322 -12.539 9.380 1.00 96.12 134 THR A N 1
ATOM 959 C CA . THR A 1 134 ? 4.692 -12.409 8.854 1.00 96.12 134 THR A CA 1
ATOM 960 C C . THR A 1 134 ? 4.880 -11.212 7.920 1.00 96.12 134 THR A C 1
ATOM 962 O O . THR A 1 134 ? 6.018 -10.804 7.681 1.00 96.12 134 THR A O 1
ATOM 965 N N . ASP A 1 135 ? 3.794 -10.578 7.470 1.00 96.88 135 ASP A N 1
ATOM 966 C CA . ASP A 1 135 ? 3.831 -9.461 6.520 1.00 96.88 135 ASP A CA 1
ATOM 967 C C . ASP A 1 135 ? 4.664 -8.268 7.019 1.00 96.88 135 ASP A C 1
ATOM 969 O O . ASP A 1 135 ? 5.244 -7.535 6.218 1.00 96.88 135 ASP A O 1
ATOM 973 N N . ILE A 1 136 ? 4.798 -8.097 8.339 1.00 95.06 136 ILE A N 1
ATOM 974 C CA . ILE A 1 136 ? 5.611 -7.039 8.960 1.00 95.06 136 ILE A CA 1
ATOM 975 C C . ILE A 1 136 ? 7.068 -7.018 8.469 1.00 95.06 136 ILE A C 1
ATOM 977 O O . ILE A 1 136 ? 7.657 -5.941 8.322 1.00 95.06 136 ILE A O 1
ATOM 981 N N . LYS A 1 137 ? 7.632 -8.199 8.188 1.00 95.31 137 LYS A N 1
ATOM 982 C CA . LYS A 1 137 ? 9.010 -8.388 7.706 1.00 95.31 137 LYS A CA 1
ATOM 983 C C . LYS A 1 137 ? 9.090 -8.778 6.228 1.00 95.31 137 LYS A C 1
ATOM 985 O O . LYS A 1 137 ? 10.140 -8.609 5.612 1.00 95.31 137 LYS A O 1
ATOM 990 N N . ASP A 1 138 ? 8.005 -9.308 5.672 1.00 96.81 138 ASP A N 1
ATOM 991 C CA . ASP A 1 138 ? 7.980 -9.866 4.320 1.00 96.81 138 ASP A CA 1
ATOM 992 C C . ASP A 1 138 ? 7.642 -8.825 3.249 1.00 96.81 138 ASP A C 1
ATOM 994 O O . ASP A 1 138 ? 8.187 -8.869 2.142 1.00 96.81 138 ASP A O 1
ATOM 998 N N . LEU A 1 139 ? 6.779 -7.863 3.581 1.00 98.06 139 LEU A N 1
ATOM 999 C CA . LEU A 1 139 ? 6.318 -6.855 2.637 1.00 98.06 139 LEU A CA 1
ATOM 1000 C C . LEU A 1 139 ? 7.336 -5.722 2.512 1.00 98.06 139 LEU A C 1
ATOM 1002 O O . LEU A 1 139 ? 7.676 -5.057 3.492 1.00 98.06 139 LEU A O 1
ATOM 1006 N N . ALA A 1 140 ? 7.782 -5.459 1.286 1.00 98.12 140 ALA A N 1
ATOM 1007 C CA . ALA A 1 140 ? 8.624 -4.308 0.987 1.00 98.12 140 ALA A CA 1
ATOM 1008 C C . ALA A 1 140 ? 8.357 -3.769 -0.418 1.00 98.12 140 ALA A C 1
ATOM 1010 O O . ALA A 1 140 ? 7.908 -4.490 -1.312 1.00 98.12 140 ALA A O 1
ATOM 1011 N N . CYS A 1 141 ? 8.682 -2.498 -0.617 1.00 98.56 141 CYS A N 1
ATOM 1012 C CA . CYS A 1 141 ? 8.793 -1.895 -1.937 1.00 98.56 141 CYS A CA 1
ATOM 1013 C C . CYS A 1 141 ? 10.198 -1.332 -2.158 1.00 98.56 141 CYS A C 1
ATOM 1015 O O . CYS A 1 141 ? 10.970 -1.189 -1.203 1.00 98.56 141 CYS A O 1
ATOM 1017 N N . TRP A 1 142 ? 10.508 -1.007 -3.410 1.00 98.31 142 TRP A N 1
ATOM 1018 C CA . TRP A 1 142 ? 11.647 -0.188 -3.784 1.00 98.31 142 TRP A CA 1
ATOM 1019 C C . TRP A 1 142 ? 11.210 0.978 -4.678 1.00 98.31 142 TRP A C 1
ATOM 1021 O O . TRP A 1 142 ? 10.347 0.826 -5.545 1.00 98.31 142 TRP A O 1
ATOM 1031 N N . SER A 1 143 ? 11.798 2.146 -4.432 1.00 97.88 143 SER A N 1
ATOM 1032 C CA . SER A 1 143 ? 11.693 3.354 -5.251 1.00 97.88 143 SER A CA 1
ATOM 1033 C C . SER A 1 143 ? 12.744 4.361 -4.789 1.00 97.88 143 SER A C 1
ATOM 1035 O O . SER A 1 143 ? 13.001 4.482 -3.594 1.00 97.88 143 SER A O 1
ATOM 1037 N N . ALA A 1 144 ? 13.322 5.117 -5.721 1.00 97.00 144 ALA A N 1
ATOM 1038 C CA . ALA A 1 144 ? 14.216 6.226 -5.391 1.00 97.00 144 ALA A CA 1
ATOM 1039 C C . ALA A 1 144 ? 13.460 7.498 -4.947 1.00 97.00 144 ALA A C 1
ATOM 1041 O O . ALA A 1 144 ? 14.085 8.463 -4.507 1.00 97.00 144 ALA A O 1
ATOM 1042 N N . GLU A 1 145 ? 12.132 7.521 -5.101 1.00 96.94 145 GLU A N 1
ATOM 1043 C CA . GLU A 1 145 ? 11.276 8.663 -4.774 1.00 96.94 145 GLU A CA 1
ATOM 1044 C C . GLU A 1 145 ? 10.835 8.648 -3.303 1.00 96.94 145 GLU A C 1
ATOM 1046 O O . GLU A 1 145 ? 10.606 7.595 -2.706 1.00 96.94 145 GLU A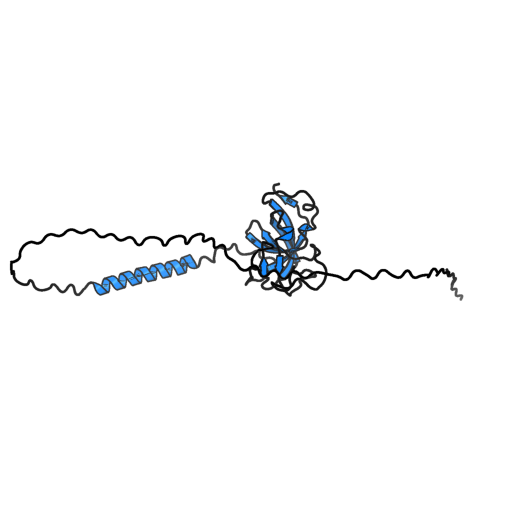 O 1
ATOM 1051 N N . GLU A 1 146 ? 10.641 9.843 -2.749 1.00 96.62 146 GLU A N 1
ATOM 1052 C CA . GLU A 1 146 ? 10.048 10.068 -1.432 1.00 96.62 146 GLU A CA 1
ATOM 1053 C C . GLU A 1 146 ? 8.764 10.888 -1.596 1.00 96.62 146 GLU A C 1
ATOM 1055 O O . GLU A 1 146 ? 8.713 11.825 -2.398 1.00 96.62 146 GLU A O 1
ATOM 1060 N N . ILE A 1 147 ? 7.719 10.544 -0.843 1.00 97.06 147 ILE A N 1
ATOM 1061 C CA . ILE A 1 147 ? 6.418 11.218 -0.896 1.00 97.06 147 ILE A CA 1
ATOM 1062 C C . ILE A 1 147 ? 6.040 11.652 0.515 1.00 97.06 147 ILE A C 1
ATOM 1064 O O . ILE A 1 147 ? 5.721 10.818 1.359 1.00 97.06 147 ILE A O 1
ATOM 1068 N N . ASN A 1 148 ? 6.060 12.961 0.773 1.00 95.56 148 ASN A N 1
ATOM 1069 C CA . ASN A 1 148 ? 5.718 13.552 2.073 1.00 95.56 148 ASN A CA 1
ATOM 1070 C C . ASN A 1 148 ? 6.447 12.873 3.251 1.00 95.56 148 ASN A C 1
ATOM 1072 O O . ASN A 1 148 ? 5.796 12.421 4.197 1.00 95.56 148 ASN A O 1
ATOM 1076 N N . GLY A 1 149 ? 7.774 12.726 3.183 1.00 95.38 149 GLY A N 1
ATOM 1077 C CA . GLY A 1 149 ? 8.551 12.098 4.259 1.00 95.38 149 GLY A CA 1
ATOM 1078 C C . GLY A 1 149 ? 8.501 10.569 4.295 1.00 95.38 149 GLY A C 1
ATOM 1079 O O . GLY A 1 149 ? 9.117 9.970 5.176 1.00 95.38 149 GLY A O 1
ATOM 1080 N N . ARG A 1 150 ? 7.749 9.928 3.388 1.00 97.19 150 ARG A N 1
ATOM 1081 C CA . ARG A 1 150 ? 7.613 8.470 3.300 1.00 97.19 150 ARG A CA 1
ATOM 1082 C C . ARG A 1 150 ? 8.385 7.903 2.127 1.00 97.19 150 ARG A C 1
ATOM 1084 O O . ARG A 1 150 ? 8.359 8.453 1.027 1.00 97.19 150 ARG A O 1
ATOM 1091 N N . HIS A 1 151 ? 8.987 6.748 2.354 1.00 97.81 151 HIS A N 1
ATOM 1092 C CA . HIS A 1 151 ? 9.856 6.092 1.394 1.00 97.81 151 HIS A CA 1
ATOM 1093 C C . HIS A 1 151 ? 9.677 4.580 1.430 1.00 97.81 151 HIS A C 1
ATOM 1095 O O . HIS A 1 151 ? 9.199 3.995 2.402 1.00 97.81 151 HIS A O 1
ATOM 1101 N N . CYS A 1 152 ? 10.081 3.934 0.346 1.00 98.00 152 CYS A N 1
ATOM 1102 C CA . CYS A 1 152 ? 10.220 2.490 0.319 1.00 98.00 152 CYS A CA 1
ATOM 1103 C C . CYS A 1 152 ? 11.402 2.031 1.187 1.00 98.00 152 CYS A C 1
ATOM 1105 O O . CYS A 1 152 ? 12.320 2.798 1.477 1.00 98.00 152 CYS A O 1
ATOM 1107 N N . ALA A 1 153 ? 11.408 0.754 1.577 1.00 97.69 153 ALA A N 1
ATOM 1108 C CA . ALA A 1 153 ? 12.532 0.160 2.312 1.00 97.69 153 ALA A CA 1
ATOM 1109 C C . ALA A 1 153 ? 13.841 0.154 1.501 1.00 97.69 153 ALA A C 1
ATOM 1111 O O . ALA A 1 153 ? 14.933 0.068 2.063 1.00 97.69 153 ALA A O 1
ATOM 1112 N N . PHE A 1 154 ? 13.727 0.249 0.177 1.00 98.00 154 PHE A N 1
ATOM 1113 C CA . PHE A 1 154 ? 14.831 0.181 -0.764 1.00 98.00 154 PHE A CA 1
ATOM 1114 C C . PHE A 1 154 ? 14.747 1.319 -1.790 1.00 98.00 154 PHE A C 1
ATOM 1116 O O . PHE A 1 154 ? 13.660 1.695 -2.223 1.00 98.00 154 PHE A O 1
ATOM 1123 N N . GLU A 1 155 ? 15.896 1.838 -2.216 1.00 97.69 155 GLU A N 1
ATOM 1124 C CA . GLU A 1 155 ? 16.008 2.777 -3.345 1.00 97.69 155 GLU A CA 1
ATOM 1125 C C . GLU A 1 155 ? 16.018 2.044 -4.691 1.00 97.69 155 GLU A C 1
ATOM 1127 O O . GLU A 1 155 ? 15.594 2.583 -5.712 1.00 97.69 155 GLU A O 1
ATOM 1132 N N . SER A 1 156 ? 16.520 0.809 -4.690 1.00 97.81 156 SER A N 1
ATOM 1133 C CA . SER A 1 156 ? 16.581 -0.093 -5.840 1.00 97.81 156 SER A CA 1
ATOM 1134 C C . SER A 1 156 ? 16.502 -1.550 -5.365 1.00 97.81 156 SER A C 1
ATOM 1136 O O . SER A 1 156 ? 16.695 -1.802 -4.174 1.00 97.81 156 SER A O 1
ATOM 1138 N N . PRO A 1 157 ? 16.303 -2.542 -6.253 1.00 97.25 157 PRO A N 1
ATOM 1139 C CA . PRO A 1 157 ? 16.210 -3.955 -5.868 1.00 97.25 157 PRO A CA 1
ATOM 1140 C C . PRO A 1 157 ? 17.350 -4.481 -4.978 1.00 97.25 157 PRO A C 1
ATOM 1142 O O . PRO A 1 157 ? 17.160 -5.451 -4.246 1.00 97.25 157 PRO A O 1
ATOM 1145 N N . THR A 1 158 ? 18.533 -3.863 -5.057 1.00 96.81 158 THR A N 1
ATOM 1146 C CA . THR A 1 158 ? 19.755 -4.278 -4.350 1.00 96.81 158 THR A CA 1
ATOM 1147 C C . THR A 1 158 ? 20.278 -3.232 -3.367 1.00 96.81 158 THR A C 1
ATOM 1149 O O . THR A 1 158 ? 21.319 -3.454 -2.751 1.00 96.81 158 THR A O 1
ATOM 1152 N N . LYS A 1 159 ? 19.606 -2.083 -3.224 1.00 97.19 159 LYS A N 1
ATOM 1153 C CA . LYS A 1 159 ? 20.070 -0.973 -2.385 1.00 97.19 159 LYS A CA 1
ATOM 1154 C C . LYS A 1 159 ? 18.986 -0.569 -1.394 1.00 97.19 159 LYS A C 1
ATOM 1156 O O . LYS A 1 159 ? 17.937 -0.068 -1.793 1.00 97.19 159 LYS A O 1
ATOM 1161 N N . GLY A 1 160 ? 19.259 -0.770 -0.106 1.00 96.69 160 GLY A N 1
ATOM 1162 C CA . GLY A 1 160 ? 18.414 -0.268 0.978 1.00 96.69 160 GLY A CA 1
ATOM 1163 C C . GLY A 1 160 ? 18.301 1.258 0.961 1.00 96.69 160 GLY A C 1
ATOM 1164 O O . GLY A 1 160 ? 19.135 1.945 0.368 1.00 96.69 160 GLY A O 1
ATOM 1165 N N . TRP A 1 161 ? 17.261 1.785 1.598 1.00 96.81 161 TRP A N 1
ATOM 1166 C CA . TRP A 1 161 ? 17.086 3.225 1.752 1.00 96.81 161 TRP A CA 1
ATOM 1167 C C . TRP A 1 161 ? 18.248 3.845 2.537 1.00 96.81 161 TRP A C 1
ATOM 1169 O O . TRP A 1 161 ? 18.599 3.356 3.608 1.00 96.81 161 TRP A O 1
ATOM 1179 N N . SER A 1 162 ? 18.865 4.902 2.000 1.00 94.44 162 SER A N 1
ATOM 1180 C CA . SER A 1 162 ? 20.067 5.505 2.598 1.00 94.44 162 SER A CA 1
ATOM 1181 C C . SER A 1 162 ? 19.796 6.747 3.453 1.00 94.44 162 SER A C 1
ATOM 1183 O O . SER A 1 162 ? 20.707 7.242 4.117 1.00 94.44 162 SER A O 1
ATOM 1185 N N . LYS A 1 163 ? 18.563 7.269 3.447 1.00 90.38 163 LYS A N 1
ATOM 1186 C CA . LYS A 1 163 ? 18.214 8.563 4.054 1.00 90.38 163 LYS A CA 1
ATOM 1187 C C . LYS A 1 163 ? 17.300 8.392 5.270 1.00 90.38 163 LYS A C 1
ATOM 1189 O O . LYS A 1 163 ? 16.094 8.596 5.180 1.00 90.38 163 LYS A O 1
ATOM 1194 N N . GLY A 1 164 ? 17.887 8.064 6.415 1.00 84.00 164 GLY A N 1
ATOM 1195 C CA . GLY A 1 164 ? 17.181 8.002 7.699 1.00 84.00 164 GLY A CA 1
ATOM 1196 C C . GLY A 1 164 ? 16.745 6.598 8.112 1.00 84.00 164 GLY A C 1
ATOM 1197 O O . GLY A 1 164 ? 17.206 5.599 7.562 1.00 84.00 164 GLY A O 1
ATOM 1198 N N . ASP A 1 165 ? 15.883 6.549 9.126 1.00 84.56 165 ASP A N 1
ATOM 1199 C CA . ASP A 1 165 ? 15.566 5.322 9.857 1.00 84.56 165 ASP A CA 1
ATOM 1200 C C . ASP A 1 165 ? 14.387 4.547 9.256 1.00 84.56 165 ASP A C 1
ATOM 1202 O O . ASP A 1 165 ? 13.485 5.110 8.636 1.00 84.56 165 ASP A O 1
ATOM 1206 N N . ALA A 1 166 ? 14.345 3.241 9.524 1.00 87.00 166 ALA A N 1
ATOM 1207 C CA . ALA A 1 166 ? 13.264 2.340 9.123 1.00 87.00 166 ALA A CA 1
ATOM 1208 C C . ALA A 1 166 ? 12.016 2.441 10.034 1.00 87.00 166 ALA A C 1
ATOM 1210 O O . ALA A 1 166 ? 11.446 1.423 10.426 1.00 87.00 166 ALA A O 1
ATOM 1211 N N . ASP A 1 167 ? 11.603 3.662 10.393 1.00 94.31 167 ASP A N 1
ATOM 1212 C CA . ASP A 1 167 ? 10.383 3.902 11.175 1.00 94.31 167 ASP A CA 1
ATOM 1213 C C . ASP A 1 167 ? 9.149 3.500 10.356 1.00 94.31 167 ASP A C 1
ATOM 1215 O O . ASP A 1 167 ? 8.934 3.988 9.245 1.00 94.31 167 ASP A O 1
ATOM 1219 N N . ASP A 1 168 ? 8.307 2.636 10.920 1.00 95.44 168 ASP A N 1
ATOM 1220 C CA . ASP A 1 168 ? 7.087 2.139 10.286 1.00 95.44 168 ASP A CA 1
ATOM 1221 C C . ASP A 1 168 ? 6.143 3.267 9.839 1.00 95.44 168 ASP A C 1
ATOM 1223 O O . ASP A 1 168 ? 5.485 3.140 8.808 1.00 95.44 168 ASP A O 1
ATOM 1227 N N . LYS A 1 169 ? 6.134 4.410 10.536 1.00 96.31 169 LYS A N 1
ATOM 1228 C CA . LYS A 1 169 ? 5.330 5.587 10.155 1.00 96.31 169 LYS A CA 1
ATOM 1229 C C . LYS A 1 169 ? 5.790 6.252 8.856 1.00 96.31 169 LYS A C 1
ATOM 1231 O O . LYS A 1 169 ? 5.005 6.953 8.216 1.00 96.31 169 LYS A O 1
ATOM 1236 N N . LYS A 1 170 ? 7.048 6.041 8.465 1.00 97.31 170 LYS A N 1
ATOM 1237 C CA . LYS A 1 170 ? 7.658 6.566 7.232 1.00 97.31 170 LYS A CA 1
ATOM 1238 C C . LYS A 1 170 ? 7.854 5.479 6.175 1.00 97.31 170 LYS A C 1
ATOM 1240 O O . LYS A 1 170 ? 7.941 5.783 4.986 1.00 97.31 170 LYS A O 1
ATOM 1245 N N . LEU A 1 171 ? 7.888 4.220 6.596 1.00 97.94 171 LEU A N 1
ATOM 1246 C CA . LEU A 1 171 ? 8.178 3.084 5.742 1.00 97.94 171 LEU A CA 1
ATOM 1247 C C . LEU A 1 171 ? 6.942 2.621 4.965 1.00 97.94 171 LEU A C 1
ATOM 1249 O O . LEU A 1 171 ? 6.013 2.032 5.517 1.00 97.94 171 LEU A O 1
ATOM 1253 N N . LEU A 1 172 ? 6.964 2.833 3.652 1.00 98.38 172 LEU A N 1
ATOM 1254 C CA . LEU A 1 172 ? 5.943 2.338 2.739 1.00 98.38 172 LEU A CA 1
ATOM 1255 C C . LEU A 1 172 ? 6.091 0.831 2.526 1.00 98.38 172 LEU A C 1
ATOM 1257 O O . LEU A 1 172 ? 7.164 0.328 2.182 1.00 98.38 172 LEU A O 1
ATOM 1261 N N . ARG A 1 173 ? 4.972 0.119 2.654 1.00 98.56 173 ARG A N 1
ATOM 1262 C CA . ARG A 1 173 ? 4.840 -1.293 2.294 1.00 98.56 173 ARG A CA 1
ATOM 1263 C C . ARG A 1 173 ? 3.666 -1.502 1.335 1.00 98.56 173 ARG A C 1
ATOM 1265 O O . ARG A 1 173 ? 2.701 -0.734 1.383 1.00 98.56 173 ARG A O 1
ATOM 1272 N N . PRO A 1 174 ? 3.744 -2.509 0.447 1.00 98.38 174 PRO A N 1
ATOM 1273 C CA . PRO A 1 174 ? 2.643 -2.853 -0.439 1.00 98.38 174 PRO A CA 1
ATOM 1274 C C . PRO A 1 174 ? 1.532 -3.567 0.325 1.00 98.38 174 PRO A C 1
ATOM 1276 O O . PRO A 1 174 ? 1.794 -4.514 1.053 1.00 98.38 174 PRO A O 1
ATOM 1279 N N . TYR A 1 175 ? 0.288 -3.153 0.114 1.00 98.12 175 TYR A N 1
ATOM 1280 C CA . TYR A 1 175 ? -0.891 -3.781 0.703 1.00 98.12 175 TYR A CA 1
ATOM 1281 C C . TYR A 1 175 ? -1.936 -4.084 -0.361 1.00 98.12 175 TYR A C 1
ATOM 1283 O O . TYR A 1 175 ? -1.961 -3.463 -1.426 1.00 98.12 175 TYR A O 1
ATOM 1291 N N . THR A 1 176 ? -2.806 -5.047 -0.057 1.00 96.75 176 THR A N 1
ATOM 1292 C CA . THR A 1 176 ? -3.952 -5.403 -0.895 1.00 96.75 176 THR A CA 1
ATOM 1293 C C . THR A 1 176 ? -5.231 -5.320 -0.070 1.00 96.75 176 THR A C 1
ATOM 1295 O O . THR A 1 176 ? -5.307 -5.889 1.023 1.00 96.75 176 THR A O 1
ATOM 1298 N N . THR A 1 177 ? -6.238 -4.612 -0.583 1.00 96.06 177 THR A N 1
ATOM 1299 C CA . THR A 1 177 ? -7.567 -4.595 0.035 1.00 96.06 177 THR A CA 1
ATOM 1300 C C . THR A 1 177 ? -8.346 -5.877 -0.261 1.00 96.06 177 THR A C 1
ATOM 1302 O O . THR A 1 177 ? -8.020 -6.616 -1.193 1.00 96.06 177 THR A O 1
ATOM 1305 N N . THR A 1 178 ? -9.430 -6.121 0.473 1.00 93.19 178 THR A N 1
ATOM 1306 C CA . THR A 1 178 ? -10.384 -7.207 0.175 1.00 93.19 178 THR A CA 1
ATOM 1307 C C . THR A 1 178 ? -10.988 -7.106 -1.232 1.00 93.19 178 THR A C 1
ATOM 1309 O O . THR A 1 178 ? -11.190 -8.127 -1.892 1.00 93.19 178 THR A O 1
ATOM 1312 N N . ASP A 1 179 ? -11.138 -5.886 -1.753 1.00 90.69 179 ASP A N 1
ATOM 1313 C CA . ASP A 1 179 ? -11.576 -5.593 -3.127 1.00 90.69 179 ASP A CA 1
ATOM 1314 C C . ASP A 1 179 ? -10.451 -5.690 -4.179 1.00 90.69 179 ASP A C 1
ATOM 1316 O O . ASP A 1 179 ? -10.613 -5.263 -5.324 1.00 90.69 179 ASP A O 1
ATOM 1320 N N . ARG A 1 180 ? -9.295 -6.260 -3.808 1.00 93.44 180 ARG A N 1
ATOM 1321 C CA . ARG A 1 180 ? -8.109 -6.466 -4.663 1.00 93.44 180 ARG A CA 1
ATOM 1322 C C . ARG A 1 180 ? -7.442 -5.181 -5.158 1.00 93.44 180 ARG A C 1
ATOM 1324 O O . ARG A 1 180 ? -6.715 -5.202 -6.152 1.00 93.44 180 ARG A O 1
ATOM 1331 N N . VAL A 1 181 ? -7.640 -4.070 -4.456 1.00 94.69 181 VAL A N 1
ATOM 1332 C CA . VAL A 1 181 ? -6.923 -2.823 -4.725 1.00 94.69 181 VAL A CA 1
ATOM 1333 C C . VAL A 1 181 ? -5.537 -2.908 -4.106 1.00 94.69 181 VAL A C 1
ATOM 1335 O O . VAL A 1 181 ? -5.412 -3.160 -2.910 1.00 94.69 181 VAL A O 1
ATOM 1338 N N . GLN A 1 182 ? -4.503 -2.667 -4.909 1.00 96.38 182 GLN A N 1
ATOM 1339 C CA . GLN A 1 182 ? -3.119 -2.637 -4.445 1.00 96.38 182 GLN A CA 1
ATOM 1340 C C . GLN A 1 182 ? -2.632 -1.193 -4.299 1.00 96.38 182 GLN A C 1
ATOM 1342 O O . GLN A 1 182 ? -2.879 -0.357 -5.171 1.00 96.38 182 GLN A O 1
ATOM 1347 N N . PHE A 1 183 ? -1.970 -0.893 -3.186 1.00 98.06 183 PHE A N 1
ATOM 1348 C CA . PHE A 1 183 ? -1.486 0.447 -2.849 1.00 98.06 183 PHE A CA 1
ATOM 1349 C C . PHE A 1 183 ? -0.288 0.357 -1.897 1.00 98.06 183 PHE A C 1
ATOM 1351 O O . PHE A 1 183 ? 0.005 -0.712 -1.361 1.00 98.06 183 PHE A O 1
ATOM 1358 N N . LEU A 1 184 ? 0.422 1.468 -1.703 1.00 98.56 184 LEU A N 1
ATOM 1359 C CA . LEU A 1 184 ? 1.483 1.574 -0.705 1.00 98.56 184 LEU A CA 1
ATOM 1360 C C . LEU A 1 184 ? 0.983 2.369 0.497 1.00 98.56 184 LEU A C 1
ATOM 1362 O O . LEU A 1 184 ? 0.357 3.420 0.343 1.00 98.56 184 LEU A O 1
ATOM 1366 N N . ALA A 1 185 ? 1.303 1.916 1.700 1.00 98.50 185 ALA A N 1
ATOM 1367 C CA . ALA A 1 185 ? 1.032 2.702 2.890 1.00 98.50 185 ALA A CA 1
ATOM 1368 C C . ALA A 1 185 ? 2.099 2.522 3.961 1.00 98.50 185 ALA A C 1
ATOM 1370 O O . ALA A 1 185 ? 2.824 1.531 3.967 1.00 98.50 185 ALA A O 1
ATOM 1371 N N . ALA A 1 186 ? 2.170 3.499 4.854 1.00 98.44 186 ALA A N 1
ATOM 1372 C CA . ALA A 1 186 ? 2.978 3.459 6.063 1.00 98.44 186 ALA A CA 1
ATOM 1373 C C . ALA A 1 186 ? 2.080 3.446 7.311 1.00 98.44 186 ALA A C 1
ATOM 1375 O O . ALA A 1 186 ? 0.872 3.692 7.222 1.00 98.44 186 ALA A O 1
ATOM 1376 N N . GLY A 1 187 ? 2.682 3.185 8.469 1.00 97.62 187 GLY A N 1
ATOM 1377 C CA . GLY A 1 187 ? 2.074 3.350 9.792 1.00 97.62 187 GLY A CA 1
ATOM 1378 C C . GLY A 1 187 ? 1.225 2.184 10.286 1.00 97.62 187 GLY A C 1
ATOM 1379 O O . GLY A 1 187 ? 0.869 2.170 11.459 1.00 97.62 187 GLY A O 1
ATOM 1380 N N . LEU A 1 188 ? 0.923 1.194 9.439 1.00 97.94 188 LEU A N 1
ATOM 1381 C CA . LEU A 1 188 ? 0.044 0.087 9.815 1.00 97.94 188 LEU A CA 1
ATOM 1382 C C . LEU A 1 188 ? 0.551 -0.665 11.050 1.00 97.94 188 LEU A C 1
ATOM 1384 O O . LEU A 1 188 ? -0.219 -0.910 11.968 1.00 97.94 188 LEU A O 1
ATOM 1388 N N . TRP A 1 189 ? 1.831 -1.036 11.094 1.00 96.94 189 TRP A N 1
ATOM 1389 C CA . TRP A 1 189 ? 2.359 -1.863 12.185 1.00 96.94 189 TRP A CA 1
ATOM 1390 C C . TRP A 1 189 ? 2.654 -1.061 13.457 1.00 96.94 189 TRP A C 1
ATOM 1392 O O . TRP A 1 189 ? 2.901 -1.647 14.508 1.00 96.94 189 TRP A O 1
ATOM 1402 N N . SER A 1 190 ? 2.580 0.268 13.378 1.00 96.38 190 SER A N 1
ATOM 1403 C CA . SER A 1 190 ? 2.602 1.179 14.524 1.00 96.38 190 SER A CA 1
ATOM 1404 C C . SER A 1 190 ? 1.246 1.287 15.226 1.00 96.38 190 SER A C 1
ATOM 1406 O O . SER A 1 190 ? 1.160 1.897 16.294 1.00 96.38 190 SER A O 1
ATOM 1408 N N . GLU A 1 191 ? 0.179 0.744 14.637 1.00 97.12 191 GLU A N 1
ATOM 1409 C CA . GLU A 1 191 ? -1.166 0.856 15.188 1.00 97.12 191 GLU A CA 1
ATOM 1410 C C . GLU A 1 191 ? -1.326 -0.012 16.447 1.00 97.12 191 GLU A C 1
ATOM 1412 O O . GLU A 1 191 ? -1.003 -1.205 16.425 1.00 97.12 191 GLU A O 1
ATOM 1417 N N . PRO A 1 192 ? -1.903 0.523 17.541 1.00 95.56 192 PRO A N 1
ATOM 1418 C CA . PRO A 1 192 ? -2.081 -0.222 18.789 1.00 95.56 192 PRO A CA 1
ATOM 1419 C C . PRO A 1 192 ? -2.894 -1.512 18.637 1.00 95.56 192 PRO A C 1
ATOM 1421 O O . PRO A 1 192 ? -2.712 -2.449 19.408 1.00 95.56 192 PRO A O 1
ATOM 1424 N N . ALA A 1 193 ? -3.775 -1.587 17.637 1.00 93.62 193 ALA A N 1
ATOM 1425 C CA . ALA A 1 193 ? -4.542 -2.794 17.345 1.00 93.62 193 ALA A CA 1
ATOM 1426 C C . ALA A 1 193 ? -3.663 -3.980 16.900 1.00 93.62 193 ALA A C 1
ATOM 1428 O O . ALA A 1 193 ? -4.134 -5.114 16.926 1.00 93.62 193 ALA A O 1
ATOM 1429 N N . LEU A 1 194 ? -2.408 -3.737 16.501 1.00 94.38 194 LEU A N 1
ATOM 1430 C CA . LEU A 1 194 ? -1.501 -4.742 15.944 1.00 94.38 194 LEU A CA 1
ATOM 1431 C C . LEU A 1 194 ? -0.282 -5.060 16.824 1.00 94.38 194 LEU A C 1
ATOM 1433 O O . LEU A 1 194 ? 0.525 -5.907 16.451 1.00 94.38 194 LEU A O 1
ATOM 1437 N N . THR A 1 195 ? -0.156 -4.459 18.010 1.00 91.88 195 THR A N 1
ATOM 1438 C CA . THR A 1 195 ? 0.992 -4.667 18.919 1.00 91.88 195 THR A CA 1
ATOM 1439 C C . THR A 1 195 ? 0.902 -5.944 19.770 1.00 91.88 195 THR A C 1
ATOM 1441 O O . THR A 1 195 ? 1.822 -6.256 20.525 1.00 91.88 195 THR A O 1
ATOM 1444 N N . GLY A 1 196 ? -0.201 -6.692 19.667 1.00 89.81 196 GLY A N 1
ATOM 1445 C CA . GLY A 1 196 ? -0.474 -7.893 20.459 1.00 89.81 196 GLY A CA 1
ATOM 1446 C C . GLY A 1 196 ? -0.251 -9.217 19.723 1.00 89.81 196 GLY A C 1
ATOM 1447 O O . GLY A 1 196 ? 0.389 -9.301 18.676 1.00 89.81 196 GLY A O 1
ATOM 1448 N N . LYS A 1 197 ? -0.823 -10.293 20.279 1.00 91.81 197 LYS A N 1
ATOM 1449 C CA . LYS A 1 197 ? -0.848 -11.604 19.621 1.00 91.81 197 LYS A CA 1
ATOM 1450 C C . LYS A 1 197 ? -1.792 -11.552 18.419 1.00 91.81 197 LYS A C 1
ATOM 1452 O O . LYS A 1 197 ? -3.009 -11.585 18.583 1.00 91.81 197 LYS A O 1
ATOM 1457 N N . LEU A 1 198 ? -1.214 -11.490 17.227 1.00 94.06 198 LEU A N 1
ATOM 1458 C CA . LEU A 1 198 ? -1.955 -11.521 15.970 1.00 94.06 198 LEU A CA 1
ATOM 1459 C C . LEU A 1 198 ? -2.487 -12.933 15.663 1.00 94.06 198 LEU A C 1
ATOM 1461 O O . LEU A 1 198 ? -1.882 -13.922 16.100 1.00 94.06 198 LEU A O 1
ATOM 1465 N N . PRO A 1 199 ? -3.584 -13.052 14.891 1.00 94.44 199 PRO A N 1
ATOM 1466 C CA . PRO A 1 199 ? -4.041 -14.336 14.373 1.00 94.44 199 PRO A CA 1
ATOM 1467 C C . PRO A 1 199 ? -2.936 -15.063 13.589 1.00 94.44 199 PRO A C 1
ATOM 1469 O O . PRO A 1 199 ? -2.150 -14.449 12.865 1.00 94.44 199 PRO A O 1
ATOM 1472 N N . SER A 1 200 ? -2.863 -16.389 13.741 1.00 92.06 200 SER A N 1
ATOM 1473 C CA . SER A 1 200 ? -1.930 -17.228 12.970 1.00 92.06 200 SER A CA 1
ATOM 1474 C C . SER A 1 200 ? -2.401 -17.452 11.531 1.00 92.06 200 SER A C 1
ATOM 1476 O O . SER A 1 200 ? -1.584 -17.688 10.644 1.00 92.06 200 SER A O 1
ATOM 1478 N N . ALA A 1 201 ? -3.714 -17.388 11.305 1.00 93.31 201 ALA A N 1
ATOM 1479 C CA . ALA A 1 201 ? -4.323 -17.404 9.984 1.00 93.31 201 ALA A CA 1
ATOM 1480 C C . ALA A 1 201 ? -4.319 -16.000 9.353 1.00 93.31 201 ALA A C 1
ATOM 1482 O O . ALA A 1 201 ? -3.965 -15.011 9.992 1.00 93.31 201 ALA A O 1
ATOM 1483 N N . ARG A 1 202 ? -4.740 -15.917 8.086 1.00 94.94 202 ARG A N 1
ATOM 1484 C CA . ARG A 1 202 ? -5.027 -14.633 7.434 1.00 94.94 202 ARG A CA 1
ATOM 1485 C C . ARG A 1 202 ? -6.128 -13.898 8.189 1.00 94.94 202 ARG A C 1
ATOM 1487 O O . ARG A 1 202 ? -7.137 -14.509 8.527 1.00 94.94 202 ARG A O 1
ATOM 1494 N N . PHE A 1 203 ? -5.945 -12.601 8.383 1.00 95.38 203 PHE A N 1
ATOM 1495 C CA . PHE A 1 203 ? -6.911 -11.725 9.038 1.00 95.38 203 PHE A CA 1
ATOM 1496 C C . PHE A 1 203 ? -7.077 -10.428 8.248 1.00 95.38 203 PHE A C 1
ATOM 1498 O O . PHE A 1 203 ? -6.288 -10.129 7.349 1.00 95.38 203 PHE A O 1
ATOM 1505 N N . ALA A 1 204 ? -8.120 -9.667 8.570 1.00 96.56 204 ALA A N 1
ATOM 1506 C CA . ALA A 1 204 ? -8.381 -8.376 7.957 1.00 96.56 204 ALA A CA 1
ATOM 1507 C C . ALA A 1 204 ? -8.367 -7.259 9.002 1.00 96.56 204 ALA A C 1
ATOM 1509 O O . ALA A 1 204 ? -8.719 -7.453 10.168 1.00 96.56 204 ALA A O 1
ATOM 1510 N N . VAL A 1 205 ? -7.968 -6.066 8.574 1.00 97.44 205 VAL A N 1
ATOM 1511 C CA . VAL A 1 205 ? -8.026 -4.853 9.391 1.00 97.44 205 VAL A CA 1
ATOM 1512 C C . VAL A 1 205 ? -8.744 -3.749 8.636 1.00 97.44 205 VAL A C 1
ATOM 1514 O O . VAL A 1 205 ? -8.459 -3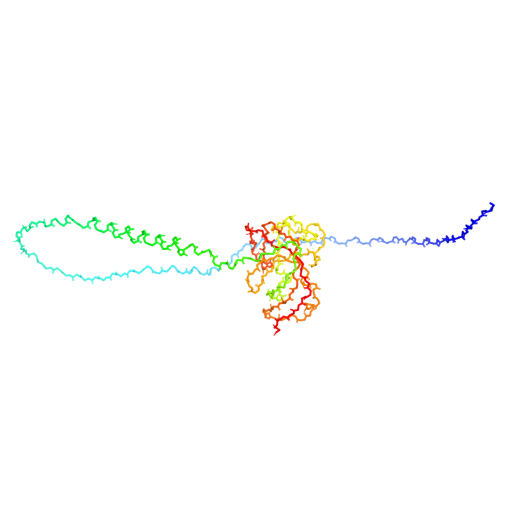.498 7.466 1.00 97.44 205 VAL A O 1
ATOM 1517 N N . LYS A 1 206 ? -9.668 -3.068 9.312 1.00 98.06 206 LYS A N 1
ATOM 1518 C CA . LYS A 1 206 ? -10.262 -1.825 8.829 1.00 98.06 206 LYS A CA 1
ATOM 1519 C C . LYS A 1 206 ? -9.375 -0.676 9.237 1.00 98.06 206 LYS A C 1
ATOM 1521 O O . LYS A 1 206 ? -9.109 -0.549 10.424 1.00 98.06 206 LYS A O 1
ATOM 1526 N N . CYS A 1 207 ? -8.998 0.177 8.303 1.00 98.50 207 CYS A N 1
ATOM 1527 C CA . CYS A 1 207 ? -8.190 1.356 8.574 1.00 98.50 207 CYS A CA 1
ATOM 1528 C C . CYS A 1 207 ? -8.730 2.564 7.810 1.00 98.50 207 CYS A C 1
ATOM 1530 O O . CYS A 1 207 ? -9.341 2.434 6.745 1.00 98.50 207 CYS A O 1
ATOM 1532 N N . THR A 1 208 ? -8.435 3.754 8.319 1.00 98.56 208 THR A N 1
ATOM 1533 C CA . THR A 1 208 ? -8.538 4.995 7.558 1.00 98.56 208 THR A CA 1
ATOM 1534 C C . THR A 1 208 ? -7.251 5.175 6.756 1.00 98.56 208 THR A C 1
ATOM 1536 O O . THR A 1 208 ? -6.175 5.332 7.322 1.00 98.56 208 THR A O 1
ATOM 1539 N N . PHE A 1 209 ? -7.349 5.166 5.432 1.00 98.56 209 PHE A N 1
ATOM 1540 C CA . PHE A 1 209 ? -6.251 5.469 4.523 1.00 98.56 209 PHE A CA 1
ATOM 1541 C C . PHE A 1 209 ? -6.299 6.939 4.113 1.00 98.56 209 PHE A C 1
ATOM 1543 O O . PHE A 1 209 ? -7.254 7.370 3.466 1.00 98.56 209 PHE A O 1
ATOM 1550 N N . THR A 1 210 ? -5.275 7.704 4.483 1.00 98.56 210 THR A N 1
ATOM 1551 C CA . THR A 1 210 ? -5.089 9.086 4.027 1.00 98.56 210 THR A CA 1
ATOM 1552 C C . THR A 1 210 ? -4.172 9.087 2.813 1.00 98.56 210 THR A C 1
ATOM 1554 O O . THR A 1 210 ? -3.005 8.704 2.913 1.00 98.56 210 THR A O 1
ATOM 1557 N N . VAL A 1 211 ? -4.697 9.508 1.665 1.00 98.44 211 VAL A N 1
ATOM 1558 C CA . VAL A 1 211 ? -3.975 9.490 0.392 1.00 98.44 211 VAL A CA 1
ATOM 1559 C C . VAL A 1 211 ? -3.039 10.682 0.315 1.00 98.44 211 VAL A C 1
ATOM 1561 O O . VAL A 1 211 ? -3.450 11.836 0.361 1.00 98.44 211 VAL A O 1
ATOM 1564 N N . GLU A 1 212 ? -1.762 10.394 0.158 1.00 98.19 212 GLU A N 1
ATOM 1565 C CA . GLU A 1 212 ? -0.678 11.369 0.255 1.00 98.19 212 GLU A CA 1
ATOM 1566 C C . GLU A 1 212 ? -0.087 11.704 -1.115 1.00 98.19 212 GLU A C 1
ATOM 1568 O O . GLU A 1 212 ? 0.403 12.808 -1.347 1.00 98.19 212 GLU A O 1
ATOM 1573 N N . GLY A 1 213 ? -0.174 10.763 -2.053 1.00 97.75 213 GLY A N 1
ATOM 1574 C CA . GLY A 1 213 ? 0.338 10.939 -3.400 1.00 97.75 213 GLY A CA 1
ATOM 1575 C C . GLY A 1 213 ? 0.276 9.661 -4.221 1.00 97.75 213 GLY A C 1
ATOM 1576 O O . GLY A 1 213 ? -0.504 8.745 -3.939 1.00 97.75 213 GLY A O 1
ATOM 1577 N N . ARG A 1 214 ? 1.100 9.624 -5.270 1.00 97.69 214 ARG A N 1
ATOM 1578 C CA . ARG A 1 214 ? 1.310 8.445 -6.105 1.00 97.69 214 ARG A CA 1
ATOM 1579 C C . ARG A 1 214 ? 2.797 8.232 -6.323 1.00 97.69 214 ARG A C 1
ATOM 1581 O O . ARG A 1 214 ? 3.504 9.185 -6.635 1.00 97.69 214 ARG A O 1
ATOM 1588 N N . MET A 1 215 ? 3.234 6.990 -6.191 1.00 97.69 215 MET A N 1
ATOM 1589 C CA . MET A 1 215 ? 4.604 6.575 -6.453 1.00 97.69 215 MET A CA 1
ATOM 1590 C C . MET A 1 215 ? 4.702 6.019 -7.854 1.00 97.69 215 MET A C 1
ATOM 1592 O O . MET A 1 215 ? 3.892 5.168 -8.242 1.00 97.69 215 MET A O 1
ATOM 1596 N N . LYS A 1 216 ? 5.687 6.503 -8.608 1.00 97.56 216 LYS A N 1
ATOM 1597 C CA . LYS A 1 216 ? 5.850 6.092 -9.993 1.00 97.56 216 LYS A CA 1
ATOM 1598 C C . LYS A 1 216 ? 6.486 4.722 -10.066 1.00 97.56 216 LYS A C 1
ATOM 1600 O O . LYS A 1 216 ? 7.622 4.554 -9.637 1.00 97.56 216 LYS A O 1
ATOM 1605 N N . ARG A 1 217 ? 5.762 3.772 -10.664 1.00 96.88 217 ARG A N 1
ATOM 1606 C CA . ARG A 1 217 ? 6.279 2.441 -11.024 1.00 96.88 217 ARG A CA 1
ATOM 1607 C C . ARG A 1 217 ? 7.143 1.789 -9.926 1.00 96.88 217 ARG A C 1
ATOM 1609 O O . ARG A 1 217 ? 8.285 1.420 -10.202 1.00 96.88 217 ARG A O 1
ATOM 1616 N N . PRO A 1 218 ? 6.649 1.681 -8.677 1.00 98.06 218 PRO A N 1
ATOM 1617 C CA . PRO A 1 218 ? 7.426 1.053 -7.617 1.00 98.06 218 PRO A CA 1
ATOM 1618 C C . PRO A 1 218 ? 7.659 -0.420 -7.950 1.00 98.06 218 PRO A C 1
ATOM 1620 O O . PRO A 1 218 ? 6.806 -1.064 -8.567 1.00 98.06 218 PRO A O 1
ATOM 1623 N N . GLY A 1 219 ? 8.767 -0.988 -7.492 1.00 98.31 219 GLY A N 1
ATOM 1624 C CA . GLY A 1 219 ? 8.863 -2.440 -7.411 1.00 98.31 219 GLY A CA 1
ATOM 1625 C C . GLY A 1 219 ? 8.417 -2.930 -6.047 1.00 98.31 219 GLY A C 1
ATOM 1626 O O . GLY A 1 219 ? 8.624 -2.267 -5.033 1.00 98.31 219 GLY A O 1
ATOM 1627 N N . ILE A 1 220 ? 7.770 -4.088 -6.013 1.00 98.38 220 ILE A N 1
ATOM 1628 C CA . ILE A 1 220 ? 7.206 -4.658 -4.786 1.00 98.38 220 ILE A CA 1
ATOM 1629 C C . ILE A 1 220 ? 7.686 -6.088 -4.590 1.00 98.38 220 ILE A C 1
ATOM 1631 O O . ILE A 1 220 ? 7.967 -6.796 -5.555 1.00 98.38 220 ILE A O 1
ATOM 1635 N N . ARG A 1 221 ? 7.716 -6.540 -3.344 1.00 97.62 221 ARG A N 1
ATOM 1636 C CA . ARG A 1 221 ? 7.824 -7.958 -3.007 1.00 97.62 221 ARG A CA 1
ATOM 1637 C C . ARG A 1 221 ? 6.867 -8.281 -1.868 1.00 97.62 221 ARG A C 1
ATOM 1639 O O . ARG A 1 221 ? 6.658 -7.468 -0.969 1.00 97.62 221 ARG A O 1
ATOM 1646 N N . TRP A 1 222 ? 6.301 -9.479 -1.931 1.00 97.31 222 TRP A N 1
ATOM 1647 C CA . TRP A 1 222 ? 5.343 -10.002 -0.949 1.00 97.31 222 TRP A CA 1
ATOM 1648 C C . TRP A 1 222 ? 5.983 -11.004 0.022 1.00 97.31 222 TRP A C 1
ATOM 1650 O O . TRP A 1 222 ? 5.302 -11.604 0.841 1.00 97.31 222 TRP A O 1
ATOM 1660 N N . SER A 1 223 ? 7.287 -11.232 -0.124 1.00 97.06 223 SER A N 1
ATOM 1661 C CA . SER A 1 223 ? 8.101 -12.109 0.709 1.00 97.06 223 SER A CA 1
ATOM 1662 C C . SER A 1 223 ? 9.513 -11.545 0.765 1.00 97.06 223 SER A C 1
ATOM 1664 O O . SER A 1 223 ? 10.016 -11.031 -0.239 1.00 97.06 223 SER A O 1
ATOM 1666 N N . SER A 1 224 ? 10.159 -11.673 1.920 1.00 96.19 224 SER A N 1
ATOM 1667 C CA . SER A 1 224 ? 11.546 -11.259 2.131 1.00 96.19 224 SER A CA 1
ATOM 1668 C C . SER A 1 224 ? 12.537 -11.984 1.204 1.00 96.19 224 SER A C 1
ATOM 1670 O O . SER A 1 224 ? 13.502 -11.367 0.752 1.00 96.19 224 SER A O 1
ATOM 1672 N N . GLU A 1 225 ? 12.251 -13.241 0.856 1.00 96.19 225 GLU A N 1
ATOM 1673 C CA . GLU A 1 225 ? 13.017 -14.081 -0.085 1.00 96.19 225 GLU A CA 1
ATOM 1674 C C . GLU A 1 225 ? 12.426 -14.081 -1.510 1.00 96.19 225 GLU A C 1
ATOM 1676 O O . GLU A 1 225 ? 12.955 -14.717 -2.422 1.00 96.19 225 GLU A O 1
ATOM 1681 N N . GLY A 1 226 ? 11.304 -13.387 -1.713 1.00 95.50 226 GLY A N 1
ATOM 1682 C CA . GLY A 1 226 ? 10.600 -13.343 -2.988 1.00 95.50 226 GLY A CA 1
ATOM 1683 C C . GLY A 1 226 ? 11.300 -12.483 -4.041 1.00 95.50 226 GLY A C 1
ATOM 1684 O O . GLY A 1 226 ? 12.052 -11.557 -3.733 1.00 95.50 226 GLY A O 1
ATOM 1685 N N . ALA A 1 227 ? 10.993 -12.756 -5.310 1.00 97.31 227 ALA A N 1
ATOM 1686 C CA . ALA A 1 227 ? 11.416 -11.908 -6.416 1.00 97.31 227 ALA A CA 1
ATOM 1687 C C . ALA A 1 227 ? 10.731 -10.532 -6.363 1.00 97.31 227 ALA A C 1
ATOM 1689 O O . ALA A 1 227 ? 9.572 -10.407 -5.955 1.00 97.31 227 ALA A O 1
ATOM 1690 N N . TRP A 1 228 ? 11.443 -9.513 -6.838 1.00 97.88 228 TRP A N 1
ATOM 1691 C CA . TRP A 1 228 ? 10.871 -8.194 -7.074 1.00 97.88 228 TRP A CA 1
ATOM 1692 C C . TRP A 1 228 ? 9.914 -8.223 -8.268 1.00 97.88 228 TRP A C 1
ATOM 1694 O O . TRP A 1 228 ? 10.192 -8.839 -9.297 1.00 97.88 228 TRP A O 1
ATOM 1704 N N . LEU A 1 229 ? 8.782 -7.543 -8.118 1.00 97.50 229 LEU A N 1
ATOM 1705 C CA . LEU A 1 229 ? 7.767 -7.361 -9.145 1.00 97.50 229 LEU A CA 1
ATOM 1706 C C . LEU A 1 229 ? 7.692 -5.876 -9.491 1.00 97.50 229 LEU A C 1
ATOM 1708 O O . LEU A 1 229 ? 7.104 -5.088 -8.748 1.00 97.50 229 LEU A O 1
ATOM 1712 N N . ASP A 1 230 ? 8.280 -5.499 -10.620 1.00 96.62 230 ASP A N 1
ATOM 1713 C CA . ASP A 1 230 ? 8.244 -4.119 -11.091 1.00 96.62 230 ASP A CA 1
ATOM 1714 C C . ASP A 1 230 ? 6.850 -3.776 -11.618 1.00 96.62 230 ASP A C 1
ATOM 1716 O O . ASP A 1 230 ? 6.255 -4.508 -12.419 1.00 96.62 230 ASP A O 1
ATOM 1720 N N . ARG A 1 231 ? 6.292 -2.659 -11.148 1.00 96.25 231 ARG A N 1
ATOM 1721 C CA . ARG A 1 231 ? 4.970 -2.202 -11.573 1.00 96.25 231 ARG A CA 1
ATOM 1722 C C . ARG A 1 231 ? 5.093 -1.270 -12.768 1.00 96.25 231 ARG A C 1
ATOM 1724 O O . ARG A 1 231 ? 5.874 -0.328 -12.761 1.00 96.25 231 ARG A O 1
ATOM 1731 N N . ALA A 1 232 ? 4.269 -1.506 -13.785 1.00 93.44 232 ALA A N 1
ATOM 1732 C CA . ALA A 1 232 ? 4.139 -0.586 -14.913 1.00 93.44 232 ALA A CA 1
ATOM 1733 C C . ALA A 1 232 ? 3.313 0.664 -14.559 1.00 93.44 232 ALA A C 1
ATOM 1735 O O . ALA A 1 232 ? 3.504 1.715 -15.168 1.00 93.44 232 ALA A O 1
ATOM 1736 N N . ASP A 1 233 ? 2.429 0.545 -13.565 1.00 94.75 233 ASP A N 1
ATOM 1737 C CA . ASP A 1 233 ? 1.491 1.590 -13.160 1.00 94.75 233 ASP A CA 1
ATOM 1738 C C . ASP A 1 233 ? 1.946 2.319 -11.894 1.00 94.75 233 ASP A C 1
ATOM 1740 O O . ASP A 1 233 ? 2.577 1.737 -11.008 1.00 94.75 233 ASP A O 1
ATOM 1744 N N . ASP A 1 234 ? 1.525 3.575 -11.771 1.00 95.94 234 ASP A N 1
ATOM 1745 C CA . ASP A 1 234 ? 1.722 4.374 -10.565 1.00 95.94 234 ASP A CA 1
ATOM 1746 C C . ASP A 1 234 ? 0.751 3.944 -9.464 1.00 95.94 234 ASP A C 1
ATOM 1748 O O . ASP A 1 234 ? -0.465 3.868 -9.684 1.00 95.94 234 ASP A O 1
ATOM 1752 N N . TRP A 1 235 ? 1.263 3.733 -8.257 1.00 97.19 235 TRP A N 1
ATOM 1753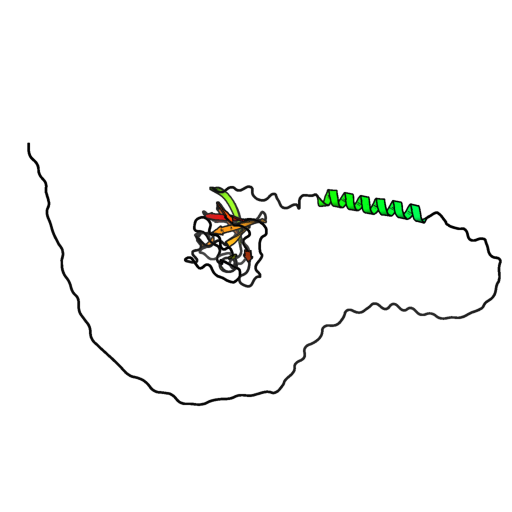 C CA . TRP A 1 235 ? 0.473 3.283 -7.111 1.00 97.19 235 TRP A CA 1
ATOM 1754 C C . TRP A 1 235 ? 0.136 4.433 -6.178 1.00 97.19 235 TRP A C 1
ATOM 1756 O O . TRP A 1 235 ? 0.961 5.314 -5.958 1.00 97.19 235 TRP A O 1
ATOM 1766 N N . TYR A 1 236 ? -1.063 4.413 -5.596 1.00 98.12 236 TYR A N 1
ATOM 1767 C CA . TYR A 1 236 ? -1.409 5.336 -4.518 1.00 98.12 236 TYR A CA 1
ATOM 1768 C C . TYR A 1 236 ? -0.534 5.080 -3.297 1.00 98.12 236 TYR A C 1
ATOM 1770 O O . TYR A 1 236 ? -0.285 3.928 -2.941 1.00 98.12 236 TYR A O 1
ATOM 1778 N N . THR A 1 237 ? -0.096 6.158 -2.657 1.00 98.19 237 THR A N 1
ATOM 1779 C CA . THR A 1 237 ? 0.703 6.112 -1.434 1.00 98.19 237 THR A CA 1
ATOM 1780 C C . THR A 1 237 ? 0.014 6.887 -0.333 1.00 98.19 237 THR A C 1
ATOM 1782 O O . THR A 1 237 ? -0.581 7.933 -0.603 1.00 98.19 237 THR A O 1
ATOM 1785 N N . GLY A 1 238 ? 0.107 6.410 0.903 1.00 98.12 238 GLY A N 1
ATOM 1786 C CA . GLY A 1 238 ? -0.573 7.073 2.004 1.00 98.12 238 GLY A CA 1
ATOM 1787 C C . GLY A 1 238 ? -0.146 6.651 3.403 1.00 98.12 238 GLY A C 1
ATOM 1788 O O . GLY A 1 238 ? 0.827 5.919 3.590 1.00 98.12 238 GLY A O 1
ATOM 1789 N N . LEU A 1 239 ? -0.918 7.110 4.382 1.00 98.44 239 LEU A N 1
ATOM 1790 C CA . LEU A 1 239 ? -0.828 6.697 5.781 1.00 98.44 239 LEU A CA 1
ATOM 1791 C C . LEU A 1 239 ? -2.069 5.893 6.158 1.00 98.44 239 LEU A C 1
ATOM 1793 O O . LEU A 1 239 ? -3.182 6.289 5.805 1.00 98.44 239 LEU A O 1
ATOM 1797 N N . LEU A 1 240 ? -1.881 4.798 6.889 1.00 98.50 240 LEU A N 1
ATOM 1798 C CA . LEU A 1 240 ? -2.971 4.098 7.561 1.00 98.50 240 LEU A CA 1
ATOM 1799 C C . LEU A 1 240 ? -3.048 4.570 9.013 1.00 98.50 240 LEU A C 1
ATOM 1801 O O . LEU A 1 240 ? -2.022 4.689 9.676 1.00 98.50 240 LEU A O 1
ATOM 1805 N N . SER A 1 241 ? -4.263 4.856 9.474 1.00 98.19 241 SER A N 1
ATOM 1806 C CA . SER A 1 241 ? -4.568 5.224 10.856 1.00 98.19 241 SER A CA 1
ATOM 1807 C C . SER A 1 241 ? -5.885 4.605 11.309 1.00 98.19 241 SER A C 1
ATOM 1809 O O . SER A 1 241 ? -6.679 4.127 10.490 1.00 98.19 241 SER A O 1
ATOM 1811 N N . ASP A 1 242 ? -6.150 4.671 12.613 1.00 97.62 242 ASP A N 1
ATOM 1812 C CA . ASP A 1 242 ? -7.420 4.261 13.224 1.00 97.62 242 ASP A CA 1
ATOM 1813 C C . ASP A 1 242 ? -7.771 2.796 12.916 1.00 97.62 242 ASP A C 1
ATOM 1815 O O . ASP A 1 242 ? -8.930 2.455 12.646 1.00 97.62 242 ASP A O 1
ATOM 1819 N N . CYS A 1 243 ? -6.756 1.928 12.918 1.00 97.75 243 CYS A N 1
ATOM 1820 C CA . CYS A 1 243 ? -6.910 0.550 12.482 1.00 97.75 243 CYS A CA 1
ATOM 1821 C C . CYS A 1 243 ? -7.616 -0.323 13.529 1.00 97.75 243 CYS A C 1
ATOM 1823 O O . CYS A 1 243 ? -7.378 -0.221 14.733 1.00 97.75 243 CYS A O 1
ATOM 1825 N N . LYS A 1 244 ? -8.481 -1.229 13.063 1.00 96.88 244 LYS A N 1
ATOM 1826 C CA . LYS A 1 244 ? -9.224 -2.195 13.885 1.00 96.88 244 LYS A CA 1
ATOM 1827 C C . LYS A 1 244 ? -9.242 -3.560 13.213 1.00 96.88 244 LYS A C 1
ATOM 1829 O O . LYS A 1 244 ? -9.569 -3.655 12.034 1.00 96.88 244 LYS A O 1
ATOM 1834 N N . LEU A 1 245 ? -8.950 -4.618 13.965 1.00 95.25 245 LEU A N 1
ATOM 1835 C CA . LEU A 1 245 ? -9.131 -5.998 13.506 1.00 95.25 245 LEU A CA 1
ATOM 1836 C C . LEU A 1 245 ? -10.610 -6.266 13.195 1.00 95.25 245 LEU A C 1
ATOM 1838 O O . LEU A 1 245 ? -11.483 -5.962 14.010 1.00 95.25 245 LEU A O 1
ATOM 1842 N N . ILE A 1 246 ? -10.878 -6.840 12.023 1.00 89.88 246 ILE A N 1
ATOM 1843 C CA . ILE A 1 246 ? -12.201 -7.322 11.623 1.00 89.88 246 ILE A CA 1
ATOM 1844 C C . ILE A 1 246 ? -12.100 -8.843 11.499 1.00 89.88 246 ILE A C 1
ATOM 1846 O O . ILE A 1 246 ? -11.278 -9.333 10.732 1.00 89.88 246 ILE A O 1
ATOM 1850 N N . ASN A 1 247 ? -12.940 -9.572 12.238 1.00 67.06 247 ASN A N 1
ATOM 1851 C CA . ASN A 1 247 ? -12.986 -11.042 12.288 1.00 67.06 247 ASN A CA 1
ATOM 1852 C C . ASN A 1 247 ? -11.681 -11.712 12.785 1.00 67.06 247 ASN A C 1
ATOM 1854 O O . ASN A 1 247 ? -10.887 -12.171 11.963 1.00 67.06 247 ASN A O 1
ATOM 1858 N N . PRO A 1 248 ? -11.455 -11.771 14.114 1.00 53.91 248 PRO A N 1
ATOM 1859 C CA . PRO A 1 248 ? -10.395 -12.591 14.708 1.00 53.91 248 PRO A CA 1
ATOM 1860 C C . PRO A 1 248 ? -10.624 -14.100 14.531 1.00 53.91 248 PRO A C 1
ATOM 1862 O O . PRO A 1 248 ? -11.801 -14.527 14.467 1.00 53.91 248 PRO A O 1
#

pLDDT: mean 78.56, std 21.14, range [38.41, 98.56]

Radius of gyration: 39.41 Å; chains: 1; bounding box: 70×127×108 Å

Foldseek 3Di:
DDDDDDDDDDDDDDDDDDDDDDDDDDDDDDDDDDDDDDPDDDDDDDDDDDDDDDDDDDDDDDDDDDDDDDDDDDDDDDPPPPPPPVVVVVVVCCVVVVVVVVCVVVVPPPPPPDPADPDDAQDKDKFKWKDALCQVPFFWKEDCDAFPQAHTQAPDPPGGDDPDDPAQQRYWTWIATPSRHIAIEGCPCVAPQNPDDDDNDMWMKIWIWRFRDWGAQMWIGRGPPGDTDTGNHIHTYTYTDPIHTDDD

Secondary structure (DSSP, 8-state):
--------------------------------------------------PPPPPP-------------------------TTSHHHHHHHHHHHHHHHHHHHHHHTTS-----PPP---TT-EEEEEEEE-TTHHHH-EEE-S-EETTEEESEEETTEE--SS---TTTEEEEEEBTT--EEEEESGGGSGGGSS---SS-EEEEEEEEEEEEESS-EEESSTTSPPEE-SSPEEEEEEEEEEEE--

Organism: Sorangium cellulosum (NCBI:txid56)